Protein AF-A0A139H7B2-F1 (afdb_monomer_lite)

Sequence (191 aa):
MGVVTLLALQLVDARPFVELTYERITGIDDAVLRVKELFREHRLDYLDGILFASDHGVLCCGKLVDVVPQHGELRTFSRPWDDWFYTNAERLLDHREQSVWTEYVPIQDSLFRYERGAFWIGKYTYKYFAVPLNSFTRWLLDTYTHPRTMYSALHHSGLSSTYIIQDVSVPLESASKLASYLDATFKNYPL

Structure (mmCIF, N/CA/C/O backbone):
data_AF-A0A139H7B2-F1
#
_entry.id   AF-A0A139H7B2-F1
#
loop_
_atom_site.group_PDB
_atom_site.id
_atom_site.type_symbol
_atom_site.label_atom_id
_atom_site.label_alt_id
_atom_site.label_comp_id
_atom_site.label_asym_id
_atom_site.label_entity_id
_atom_site.label_seq_id
_atom_site.pdbx_PDB_ins_code
_atom_site.Cartn_x
_atom_site.Cartn_y
_atom_site.Cartn_z
_atom_site.occupancy
_atom_site.B_iso_or_equiv
_atom_site.auth_seq_id
_atom_site.auth_comp_id
_atom_site.auth_asym_id
_atom_site.auth_atom_id
_atom_site.pdbx_PDB_model_num
ATOM 1 N N . MET A 1 1 ? -1.172 -36.260 -1.497 1.00 70.50 1 MET A N 1
ATOM 2 C CA . MET A 1 1 ? -1.954 -35.004 -1.593 1.00 70.50 1 MET A CA 1
ATOM 3 C C . MET A 1 1 ? -3.362 -35.374 -2.039 1.00 70.50 1 MET A C 1
ATOM 5 O O . MET A 1 1 ? -3.468 -36.198 -2.937 1.00 70.50 1 MET A O 1
ATOM 9 N N . GLY A 1 2 ? -4.406 -34.877 -1.369 1.00 91.25 2 GLY A N 1
ATOM 10 C CA . GLY A 1 2 ? -5.816 -35.212 -1.640 1.00 91.25 2 GLY A CA 1
ATOM 11 C C . GLY A 1 2 ? -6.649 -33.972 -1.975 1.00 91.25 2 GLY A C 1
ATOM 12 O O . GLY A 1 2 ? -6.134 -32.858 -1.914 1.00 91.25 2 GLY A O 1
ATOM 13 N N . VAL A 1 3 ? -7.922 -34.163 -2.329 1.00 94.00 3 VAL A N 1
ATOM 14 C CA . VAL A 1 3 ? -8.854 -33.065 -2.638 1.00 94.00 3 VAL A CA 1
ATOM 15 C C . VAL A 1 3 ? -9.579 -32.639 -1.362 1.00 94.00 3 VAL A C 1
ATOM 17 O O . VAL A 1 3 ? -10.190 -33.469 -0.692 1.00 94.00 3 VAL A O 1
ATOM 20 N N . VAL A 1 4 ? -9.519 -31.348 -1.027 1.00 92.75 4 VAL A N 1
ATOM 21 C CA . VAL A 1 4 ? -10.294 -30.767 0.079 1.00 92.75 4 VAL A CA 1
ATOM 22 C C . VAL A 1 4 ? -11.737 -30.574 -0.385 1.00 92.75 4 VAL A C 1
ATOM 24 O O . VAL A 1 4 ? -11.979 -29.853 -1.348 1.00 92.75 4 VAL A O 1
ATOM 27 N N . THR A 1 5 ? -12.695 -31.215 0.287 1.00 96.25 5 THR A N 1
ATOM 28 C CA . THR A 1 5 ? -14.126 -31.153 -0.072 1.00 96.25 5 THR A CA 1
ATOM 29 C C . THR A 1 5 ? -14.953 -30.264 0.854 1.00 96.25 5 THR A C 1
ATOM 31 O O . THR A 1 5 ? -16.027 -29.818 0.462 1.00 96.25 5 THR A O 1
ATOM 34 N N . LEU A 1 6 ? -14.484 -30.017 2.081 1.00 96.31 6 LEU A N 1
ATOM 35 C CA . LEU A 1 6 ? -15.184 -29.214 3.081 1.00 96.31 6 LEU A CA 1
ATOM 36 C C . LEU A 1 6 ? -14.183 -28.544 4.025 1.00 96.31 6 LEU A C 1
ATOM 38 O O . LEU A 1 6 ? -13.221 -29.174 4.463 1.00 96.31 6 LEU A O 1
ATOM 42 N N . LEU A 1 7 ? -14.450 -27.285 4.364 1.00 95.44 7 LEU A N 1
ATOM 43 C CA . LEU A 1 7 ? -13.734 -26.523 5.381 1.00 95.44 7 LEU A CA 1
ATOM 44 C C . LEU A 1 7 ? -14.753 -25.847 6.299 1.00 95.44 7 LEU A C 1
ATOM 46 O O . LEU A 1 7 ? -15.746 -25.298 5.825 1.00 95.44 7 LEU A O 1
ATOM 50 N N . ALA A 1 8 ? -14.486 -25.866 7.601 1.00 96.38 8 ALA A N 1
ATOM 51 C CA . ALA A 1 8 ? -15.155 -25.002 8.564 1.00 96.38 8 ALA A CA 1
ATOM 52 C C . ALA A 1 8 ? -14.211 -23.837 8.881 1.00 96.38 8 ALA A C 1
ATOM 54 O O . ALA A 1 8 ? -13.063 -24.064 9.263 1.00 96.38 8 ALA A O 1
ATOM 55 N N . LEU A 1 9 ? -14.679 -22.604 8.688 1.00 95.88 9 LEU A N 1
ATOM 56 C CA . LEU A 1 9 ? -13.899 -21.387 8.910 1.00 95.88 9 LEU A CA 1
ATOM 57 C C . LEU A 1 9 ? -14.455 -20.637 10.118 1.00 95.88 9 LEU A C 1
ATOM 59 O O . LEU A 1 9 ? -15.667 -20.469 10.245 1.00 95.88 9 LEU A O 1
ATOM 63 N N . GLN A 1 10 ? -13.565 -20.175 10.992 1.00 95.75 10 GLN A N 1
ATOM 64 C CA . GLN A 1 10 ? -13.935 -19.271 12.072 1.00 95.75 10 GLN A CA 1
ATOM 65 C C . GLN A 1 10 ? -14.112 -17.862 11.502 1.00 95.75 10 GLN A C 1
ATOM 67 O O . GLN A 1 10 ? -13.198 -17.323 10.880 1.00 95.75 10 GLN A O 1
ATOM 72 N N . LEU A 1 11 ? -15.294 -17.283 11.706 1.00 94.31 11 LEU A N 1
ATOM 73 C CA . LEU A 1 11 ? -15.604 -15.924 11.274 1.00 94.31 11 LEU A CA 1
ATOM 74 C C . LEU A 1 11 ? -15.234 -14.909 12.359 1.00 94.31 11 LEU A C 1
ATOM 76 O O . LEU A 1 11 ? -15.196 -15.234 13.547 1.00 94.31 11 LEU A O 1
ATOM 80 N N . VAL A 1 12 ? -14.997 -13.676 11.923 1.00 91.12 12 VAL A N 1
ATOM 81 C CA . VAL A 1 12 ? -14.821 -12.495 12.773 1.00 91.12 12 VAL A CA 1
ATOM 82 C C . VAL A 1 12 ? -15.887 -11.464 12.416 1.00 91.12 12 VAL A C 1
ATOM 84 O O . VAL A 1 12 ? -16.368 -11.441 11.280 1.00 91.12 12 VAL A O 1
ATOM 87 N N . ASP A 1 13 ? -16.256 -10.617 13.375 1.00 92.38 13 ASP A N 1
ATOM 88 C CA . ASP A 1 13 ? -17.249 -9.570 13.145 1.00 92.38 13 ASP A CA 1
ATOM 89 C C . ASP A 1 13 ? -16.719 -8.529 12.155 1.00 92.38 13 ASP A C 1
ATOM 91 O O . ASP A 1 13 ? -15.718 -7.853 12.398 1.00 92.38 13 ASP A O 1
ATOM 95 N N . ALA A 1 14 ? -17.420 -8.382 11.033 1.00 92.06 14 ALA A N 1
ATOM 96 C CA . ALA A 1 14 ? -17.114 -7.369 10.038 1.00 92.06 14 ALA A CA 1
ATOM 97 C C . ALA A 1 14 ? -17.740 -6.029 10.433 1.00 92.06 14 ALA A C 1
ATOM 99 O O . ALA A 1 14 ? -18.927 -5.948 10.757 1.00 92.06 14 ALA A O 1
ATOM 100 N N . ARG A 1 15 ? -16.947 -4.961 10.345 1.00 96.31 15 ARG A N 1
ATOM 101 C CA . ARG A 1 15 ? -17.426 -3.582 10.468 1.00 96.31 15 ARG A CA 1
ATOM 102 C C . ARG A 1 15 ? -17.519 -2.944 9.079 1.00 96.31 15 ARG A C 1
ATOM 104 O O . ARG A 1 15 ? -16.746 -3.314 8.199 1.00 96.31 15 ARG A O 1
ATOM 111 N N . PRO A 1 16 ? -18.461 -2.019 8.842 1.00 97.06 16 PRO A N 1
ATOM 112 C CA . PRO A 1 16 ? -18.673 -1.428 7.521 1.00 97.06 16 PRO A CA 1
ATOM 113 C C . PRO A 1 16 ? -17.474 -0.621 7.009 1.00 97.06 16 PRO A C 1
ATOM 115 O O . PRO A 1 16 ? -17.298 -0.517 5.793 1.00 97.06 16 PRO A O 1
ATOM 118 N N . PHE A 1 17 ? -16.644 -0.081 7.906 1.00 97.94 17 PHE A N 1
ATOM 119 C CA . PHE A 1 17 ? -15.499 0.750 7.551 1.00 97.94 17 PHE A CA 1
ATOM 120 C C . PHE A 1 17 ? -14.222 0.298 8.259 1.00 97.94 17 PHE A C 1
ATOM 122 O O . PHE A 1 17 ? -14.245 -0.315 9.328 1.00 97.94 17 PHE A O 1
ATOM 129 N N . VAL A 1 18 ? -13.099 0.666 7.657 1.00 97.38 18 VAL A N 1
ATOM 130 C CA . VAL A 1 18 ? -11.764 0.626 8.238 1.00 97.38 18 VAL A CA 1
ATOM 131 C C . VAL A 1 18 ? -11.300 2.068 8.408 1.00 97.38 18 VAL A C 1
ATOM 133 O O . VAL A 1 18 ? -11.197 2.808 7.431 1.00 97.38 18 VAL A O 1
ATOM 136 N N . GLU A 1 19 ? -11.036 2.467 9.647 1.00 97.38 19 GLU A N 1
ATOM 137 C CA . GLU A 1 19 ? -10.229 3.642 9.959 1.00 97.38 19 GLU A CA 1
ATOM 138 C C . GLU A 1 19 ? -8.784 3.315 9.589 1.00 97.38 19 GLU A C 1
ATOM 140 O O . GLU A 1 19 ? -8.145 2.480 10.229 1.00 97.38 19 GLU A O 1
ATOM 145 N N . LEU A 1 20 ? -8.301 3.925 8.514 1.00 97.06 20 LEU A N 1
ATOM 146 C CA . LEU A 1 20 ? -6.974 3.713 7.971 1.00 97.06 20 LEU A CA 1
ATOM 147 C C . LEU A 1 20 ? -6.106 4.924 8.291 1.00 97.06 20 LEU A C 1
ATOM 149 O O . LEU A 1 20 ? -6.243 5.989 7.688 1.00 97.06 20 LEU A O 1
ATOM 153 N N . THR A 1 21 ? -5.222 4.746 9.263 1.00 95.75 21 THR A N 1
ATOM 154 C CA . THR A 1 21 ? -4.232 5.744 9.650 1.00 95.75 21 THR A CA 1
ATOM 155 C C . THR A 1 21 ? -2.927 5.447 8.946 1.00 95.75 21 THR A C 1
ATOM 157 O O . THR A 1 21 ? -2.366 4.364 9.068 1.00 95.75 21 THR A O 1
ATOM 160 N N . TYR A 1 22 ? -2.443 6.424 8.210 1.00 95.94 22 TYR A N 1
ATOM 161 C CA . TYR A 1 22 ? -1.177 6.370 7.526 1.00 95.94 22 TYR A CA 1
ATOM 162 C C . TYR A 1 22 ? -0.143 7.130 8.354 1.00 95.94 22 TYR A C 1
ATOM 164 O O . TYR A 1 22 ? -0.375 8.276 8.746 1.00 95.94 22 TYR A O 1
ATOM 172 N N . GLU A 1 23 ? 0.991 6.499 8.615 1.00 95.19 23 GLU A N 1
ATOM 173 C CA . GLU A 1 23 ? 2.113 7.072 9.346 1.00 95.19 23 GLU A CA 1
ATOM 174 C C . GLU A 1 23 ? 3.326 7.135 8.415 1.00 95.19 23 GLU A C 1
ATOM 176 O O . GLU A 1 23 ? 3.777 6.115 7.889 1.00 95.19 23 GLU A O 1
ATOM 181 N N . ARG A 1 24 ? 3.858 8.339 8.190 1.00 95.44 24 ARG A N 1
ATOM 182 C CA . ARG A 1 24 ? 5.101 8.545 7.440 1.00 95.44 24 ARG A CA 1
ATOM 183 C C . ARG A 1 24 ? 6.251 7.852 8.159 1.00 95.44 24 ARG A C 1
ATOM 185 O O . ARG A 1 24 ? 6.454 8.073 9.349 1.00 95.44 24 ARG A O 1
ATOM 192 N N . ILE A 1 25 ? 7.048 7.118 7.394 1.00 94.62 25 ILE A N 1
ATOM 193 C CA . ILE A 1 25 ? 8.300 6.509 7.848 1.00 94.62 25 ILE A CA 1
ATOM 194 C C . ILE A 1 25 ? 9.460 7.030 7.011 1.00 94.62 25 ILE A C 1
ATOM 196 O O . ILE A 1 25 ? 9.304 7.330 5.826 1.00 94.62 25 ILE A O 1
ATOM 200 N N . THR A 1 26 ? 10.631 7.123 7.631 1.00 92.38 26 THR A N 1
ATOM 201 C CA . THR A 1 26 ? 11.865 7.613 6.984 1.00 92.38 26 THR A CA 1
ATOM 202 C C . THR A 1 26 ? 12.733 6.490 6.402 1.00 92.38 26 THR A C 1
ATOM 204 O O . THR A 1 26 ? 13.861 6.714 5.976 1.00 92.38 26 THR A O 1
ATOM 207 N N . GLY A 1 27 ? 12.217 5.259 6.394 1.00 92.56 27 GLY A N 1
ATOM 208 C CA . GLY A 1 27 ? 12.886 4.090 5.835 1.00 92.56 27 GLY A CA 1
ATOM 209 C C . GLY A 1 27 ? 12.480 2.796 6.534 1.00 92.56 27 GLY A C 1
ATOM 210 O O . GLY A 1 27 ? 11.644 2.777 7.440 1.00 92.56 27 GLY A O 1
ATOM 211 N N . ILE A 1 28 ? 13.094 1.692 6.112 1.00 93.19 28 ILE A N 1
ATOM 212 C CA . ILE A 1 28 ? 12.767 0.347 6.606 1.00 93.19 28 ILE A CA 1
ATOM 213 C C . ILE A 1 28 ? 13.104 0.143 8.091 1.00 93.19 28 ILE A C 1
ATOM 215 O O . ILE A 1 28 ? 12.367 -0.547 8.787 1.00 93.19 28 ILE A O 1
ATOM 219 N N . ASP A 1 29 ? 14.186 0.741 8.597 1.00 92.94 29 ASP A N 1
ATOM 220 C CA . ASP A 1 29 ? 14.586 0.587 10.003 1.00 92.94 29 ASP A CA 1
ATOM 221 C C . ASP A 1 29 ? 13.559 1.220 10.948 1.00 92.94 29 ASP A C 1
ATOM 223 O O . ASP A 1 29 ? 13.155 0.613 11.942 1.00 92.94 29 ASP A O 1
ATOM 227 N N . ASP A 1 30 ? 13.089 2.412 10.584 1.00 92.62 30 ASP A N 1
ATOM 228 C CA . ASP A 1 30 ? 12.014 3.133 11.265 1.00 92.62 30 ASP A CA 1
ATOM 229 C C . ASP A 1 30 ? 10.704 2.329 11.216 1.00 92.62 30 ASP A C 1
ATOM 231 O O . ASP A 1 30 ? 10.074 2.077 12.245 1.00 92.62 30 ASP A O 1
ATOM 235 N N . ALA A 1 31 ? 10.369 1.780 10.041 1.00 93.19 31 ALA A N 1
ATOM 236 C CA . ALA A 1 31 ? 9.220 0.894 9.870 1.00 93.19 31 ALA A CA 1
ATOM 237 C C . ALA A 1 31 ? 9.287 -0.328 10.798 1.00 93.19 31 ALA A C 1
ATOM 239 O O . ALA A 1 31 ? 8.323 -0.643 11.492 1.00 93.19 31 ALA A O 1
ATOM 240 N N . VAL A 1 32 ? 10.434 -1.009 10.854 1.00 93.38 32 VAL A N 1
ATOM 241 C CA . VAL A 1 32 ? 10.646 -2.194 11.696 1.00 93.38 32 VAL A CA 1
ATOM 242 C C . VAL A 1 32 ? 10.445 -1.870 13.176 1.00 93.38 32 VAL A C 1
ATOM 244 O O . VAL A 1 32 ? 9.820 -2.655 13.897 1.00 93.38 32 VAL A O 1
ATOM 247 N N . LEU A 1 33 ? 10.975 -0.740 13.648 1.00 93.00 33 LEU A N 1
ATOM 248 C CA . LEU A 1 33 ? 10.795 -0.299 15.031 1.00 93.00 33 LEU A CA 1
ATOM 249 C C . LEU A 1 33 ? 9.325 -0.009 15.323 1.00 93.00 33 LEU A C 1
ATOM 251 O O . LEU A 1 33 ? 8.776 -0.556 16.284 1.00 93.00 33 LEU A O 1
ATOM 255 N N . ARG A 1 34 ? 8.670 0.762 14.453 1.00 92.88 34 ARG A N 1
ATOM 256 C CA . ARG A 1 34 ? 7.276 1.153 14.638 1.00 92.88 34 ARG A CA 1
ATOM 257 C C . ARG A 1 34 ? 6.328 -0.042 14.608 1.00 92.88 34 ARG A C 1
ATOM 259 O O . ARG A 1 34 ? 5.462 -0.173 15.467 1.00 92.88 34 ARG A O 1
ATOM 266 N N . VAL A 1 35 ? 6.549 -0.989 13.700 1.00 92.88 35 VAL A N 1
ATOM 267 C CA . VAL A 1 35 ? 5.790 -2.245 13.632 1.00 92.88 35 VAL A CA 1
ATOM 268 C C . VAL A 1 35 ? 5.922 -3.053 14.931 1.00 92.88 35 VAL A C 1
ATOM 270 O O . VAL A 1 35 ? 4.927 -3.576 15.434 1.00 92.88 35 VAL A O 1
ATOM 273 N N . LYS A 1 36 ? 7.119 -3.121 15.536 1.00 92.00 36 LYS A N 1
ATOM 274 C CA . LYS A 1 36 ? 7.309 -3.790 16.840 1.00 92.00 36 LYS A CA 1
ATOM 275 C C . LYS A 1 36 ? 6.512 -3.122 17.959 1.00 92.00 36 LYS A C 1
ATOM 277 O O . LYS A 1 36 ? 6.044 -3.819 18.856 1.00 92.00 36 LYS A O 1
ATOM 282 N N . GLU A 1 37 ? 6.385 -1.800 17.943 1.00 92.06 37 GLU A N 1
ATOM 283 C CA . GLU A 1 37 ? 5.578 -1.060 18.918 1.00 92.06 37 GLU A CA 1
ATOM 284 C C . GLU A 1 37 ? 4.087 -1.330 18.723 1.00 92.06 37 GLU A C 1
ATOM 286 O O . GLU A 1 37 ? 3.416 -1.746 19.667 1.00 92.06 37 GLU A O 1
ATOM 291 N N . LEU A 1 38 ? 3.601 -1.215 17.486 1.00 91.38 38 LEU A N 1
ATOM 292 C CA . LEU A 1 38 ? 2.203 -1.460 17.128 1.00 91.38 38 LEU A CA 1
ATOM 293 C C . LEU A 1 38 ? 1.748 -2.880 17.495 1.00 91.38 38 LEU A C 1
ATOM 295 O O . LEU A 1 38 ? 0.646 -3.069 18.014 1.00 91.38 38 LEU A O 1
ATOM 299 N N . PHE A 1 39 ? 2.614 -3.883 17.312 1.00 88.06 39 PHE A N 1
ATOM 300 C CA . PHE A 1 39 ? 2.317 -5.250 17.744 1.00 88.06 39 PHE A CA 1
ATOM 301 C C . PHE A 1 39 ? 2.179 -5.388 19.263 1.00 88.06 39 PHE A C 1
ATOM 303 O O . PHE A 1 39 ? 1.355 -6.174 19.724 1.00 88.06 39 PHE A O 1
ATOM 310 N N . ARG A 1 40 ? 2.941 -4.630 20.063 1.00 89.25 40 ARG A N 1
ATOM 311 C CA . ARG A 1 40 ? 2.804 -4.655 21.532 1.00 89.25 40 ARG A CA 1
ATOM 312 C C . ARG A 1 40 ? 1.512 -3.999 21.996 1.00 89.25 40 ARG A C 1
ATOM 314 O O . ARG A 1 40 ? 0.959 -4.413 23.013 1.00 89.25 40 ARG A O 1
ATOM 321 N N . GLU A 1 41 ? 1.023 -3.007 21.264 1.00 87.00 41 GLU A N 1
ATOM 322 C CA . GLU A 1 41 ? -0.212 -2.303 21.598 1.00 87.00 41 GLU A CA 1
ATOM 323 C C . GLU A 1 41 ? -1.469 -3.168 21.383 1.00 87.00 41 GLU A C 1
ATOM 325 O O . GLU A 1 41 ? -2.473 -2.903 22.036 1.00 87.00 41 GLU A O 1
ATOM 330 N N . HIS A 1 42 ? -1.416 -4.222 20.549 1.00 74.19 42 HIS A N 1
ATOM 331 C CA . HIS A 1 42 ? -2.523 -5.161 20.256 1.00 74.19 42 HIS A CA 1
ATOM 332 C C . HIS A 1 42 ? -3.841 -4.482 19.830 1.00 74.19 42 HIS A C 1
ATOM 334 O O . HIS A 1 42 ? -4.930 -4.904 20.218 1.00 74.19 42 HIS A O 1
ATOM 340 N N . ARG A 1 43 ? -3.759 -3.395 19.056 1.00 81.75 43 ARG A N 1
ATOM 341 C CA . ARG A 1 43 ? -4.915 -2.526 18.755 1.00 81.75 43 ARG A CA 1
ATOM 342 C C . ARG A 1 43 ? -5.286 -2.410 17.280 1.00 81.75 43 ARG A C 1
ATOM 344 O O . ARG A 1 43 ? -6.205 -1.653 16.970 1.00 81.75 43 ARG A O 1
ATOM 351 N N . LEU A 1 44 ? -4.584 -3.117 16.399 1.00 90.94 44 LEU A N 1
ATOM 352 C CA . LEU A 1 44 ? -4.787 -3.046 14.955 1.00 90.94 44 LEU A CA 1
ATOM 353 C C . LEU A 1 44 ? -5.450 -4.315 14.430 1.00 90.94 44 LEU A C 1
ATOM 355 O O . LEU A 1 44 ? -5.050 -5.419 14.794 1.00 90.94 44 LEU A O 1
ATOM 359 N N . ASP A 1 45 ? -6.415 -4.131 13.534 1.00 93.25 45 ASP A N 1
ATOM 360 C CA . ASP A 1 45 ? -7.025 -5.216 12.762 1.00 93.25 45 ASP A CA 1
ATOM 361 C C . ASP A 1 45 ? -6.235 -5.474 11.471 1.00 93.25 45 ASP A C 1
ATOM 363 O O . ASP A 1 45 ? -6.138 -6.608 11.003 1.00 93.25 45 ASP A O 1
ATOM 367 N N . TYR A 1 46 ? -5.629 -4.418 10.917 1.00 94.00 46 TYR A N 1
ATOM 368 C CA . TYR A 1 46 ? -4.817 -4.471 9.707 1.00 94.00 46 TYR A CA 1
ATOM 369 C C . TYR A 1 46 ? -3.531 -3.667 9.873 1.00 94.00 46 TYR A C 1
ATOM 371 O O . TYR A 1 46 ? -3.510 -2.606 10.497 1.00 94.00 46 TYR A O 1
ATOM 379 N N . LEU A 1 47 ? -2.464 -4.158 9.257 1.00 94.69 47 LEU A N 1
ATOM 380 C CA . LEU A 1 47 ? -1.192 -3.465 9.155 1.00 94.69 47 LEU A CA 1
ATOM 381 C C . LEU A 1 47 ? -0.618 -3.725 7.768 1.00 94.69 47 LEU A C 1
ATOM 383 O O . LEU A 1 47 ? -0.564 -4.869 7.317 1.00 94.69 47 LEU A O 1
ATOM 387 N N . ASP A 1 48 ? -0.213 -2.654 7.108 1.00 94.19 48 ASP A N 1
ATOM 388 C CA . ASP A 1 48 ? 0.410 -2.665 5.793 1.00 94.19 48 ASP A CA 1
ATOM 389 C C . ASP A 1 48 ? 1.534 -1.622 5.766 1.00 94.19 48 ASP A C 1
ATOM 391 O O . ASP A 1 48 ? 1.595 -0.740 6.626 1.00 94.19 48 ASP A O 1
ATOM 395 N N . GLY A 1 49 ? 2.429 -1.711 4.794 1.00 94.44 49 GLY A N 1
ATOM 396 C CA . GLY A 1 49 ? 3.536 -0.781 4.637 1.00 94.44 49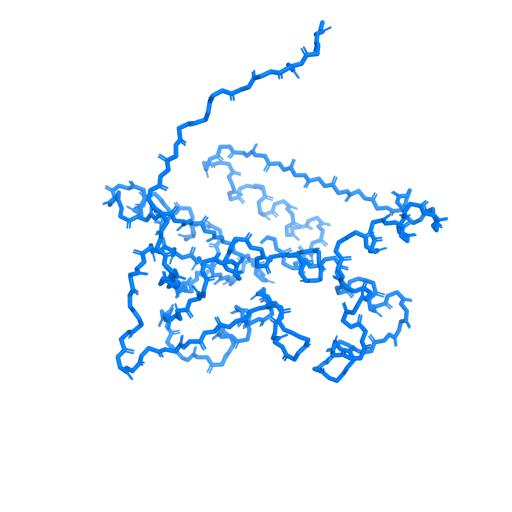 GLY A CA 1
ATOM 397 C C . GLY A 1 49 ? 3.978 -0.709 3.188 1.00 94.44 49 GLY A C 1
ATOM 398 O O . GLY A 1 49 ? 4.045 -1.732 2.518 1.00 94.44 49 GLY A O 1
ATOM 399 N N . ILE A 1 50 ? 4.269 0.503 2.718 1.00 95.56 50 ILE A N 1
ATOM 400 C CA . ILE A 1 50 ? 4.756 0.754 1.362 1.00 95.56 50 ILE A CA 1
ATOM 401 C C . ILE A 1 50 ? 5.990 1.643 1.459 1.00 95.56 50 ILE A C 1
ATOM 403 O O . ILE A 1 50 ? 5.936 2.723 2.054 1.00 95.56 50 ILE A O 1
ATOM 407 N N . LEU A 1 51 ? 7.097 1.217 0.857 1.00 95.44 51 LEU A N 1
ATOM 408 C CA . LEU A 1 51 ? 8.268 2.074 0.667 1.00 95.44 51 LEU A CA 1
ATOM 409 C C . LEU A 1 51 ? 8.242 2.654 -0.745 1.00 95.44 51 LEU A C 1
ATOM 411 O O . LEU A 1 51 ? 8.147 1.909 -1.718 1.00 95.44 51 LEU A O 1
ATOM 415 N N . PHE A 1 52 ? 8.354 3.977 -0.866 1.00 95.06 52 PHE A N 1
ATOM 416 C CA . PHE A 1 52 ? 8.423 4.667 -2.163 1.00 95.06 52 PHE A CA 1
ATOM 417 C C . PHE A 1 52 ? 9.864 5.004 -2.562 1.00 95.06 52 PHE A C 1
ATOM 419 O O . PHE A 1 52 ? 10.172 5.092 -3.751 1.00 95.06 52 PHE A O 1
ATOM 426 N N . ALA A 1 53 ? 10.757 5.099 -1.577 1.00 94.06 53 ALA A N 1
ATOM 427 C CA . ALA A 1 53 ? 12.202 5.064 -1.747 1.00 94.06 53 ALA A CA 1
ATOM 428 C C . ALA A 1 53 ? 12.869 4.487 -0.488 1.00 94.06 53 ALA A C 1
ATOM 430 O O . ALA A 1 53 ? 12.199 4.087 0.467 1.00 94.06 53 ALA A O 1
ATOM 431 N N . SER A 1 54 ? 14.203 4.457 -0.466 1.00 93.06 54 SER A N 1
ATOM 432 C CA . SER A 1 54 ? 14.968 3.975 0.688 1.00 93.06 54 SER A CA 1
ATOM 433 C C . SER A 1 54 ? 14.840 4.873 1.921 1.00 93.06 54 SER A C 1
ATOM 435 O O . SER A 1 54 ? 15.005 4.383 3.038 1.00 93.06 54 SER A O 1
ATOM 437 N N . ASP A 1 55 ? 14.519 6.154 1.728 1.00 92.50 55 ASP A N 1
ATOM 438 C CA . ASP A 1 55 ? 14.438 7.186 2.767 1.00 92.50 55 ASP A CA 1
ATOM 439 C C . ASP A 1 55 ? 13.009 7.681 3.062 1.00 92.50 55 ASP A C 1
ATOM 441 O O . ASP A 1 55 ? 12.817 8.532 3.933 1.00 92.50 55 ASP A O 1
ATOM 445 N N . HIS A 1 56 ? 11.988 7.172 2.363 1.00 93.12 56 HIS A N 1
ATOM 446 C CA . HIS A 1 56 ? 10.601 7.515 2.664 1.00 93.12 56 HIS A CA 1
ATOM 447 C C . HIS A 1 56 ? 9.597 6.437 2.255 1.00 93.12 56 HIS A C 1
ATOM 449 O O . HIS A 1 56 ? 9.682 5.786 1.209 1.00 93.12 56 HIS A O 1
ATOM 455 N N . GLY A 1 57 ? 8.582 6.298 3.097 1.00 95.44 57 GLY A N 1
ATOM 456 C CA . GLY A 1 57 ? 7.452 5.415 2.879 1.00 95.44 57 GLY A CA 1
ATOM 457 C C . GLY A 1 57 ? 6.320 5.722 3.842 1.00 95.44 57 GLY A C 1
ATOM 458 O O . GLY A 1 57 ? 6.289 6.765 4.503 1.00 95.44 57 GLY A O 1
ATOM 459 N N . VAL A 1 58 ? 5.397 4.777 3.945 1.00 96.38 58 VAL A N 1
ATOM 460 C CA . VAL A 1 58 ? 4.217 4.895 4.792 1.00 96.38 58 VAL A CA 1
ATOM 461 C C . VAL A 1 58 ? 3.848 3.550 5.406 1.00 96.38 58 VAL A C 1
ATOM 463 O O . VAL A 1 58 ? 3.846 2.526 4.726 1.00 96.38 58 VAL A O 1
ATOM 466 N N . LEU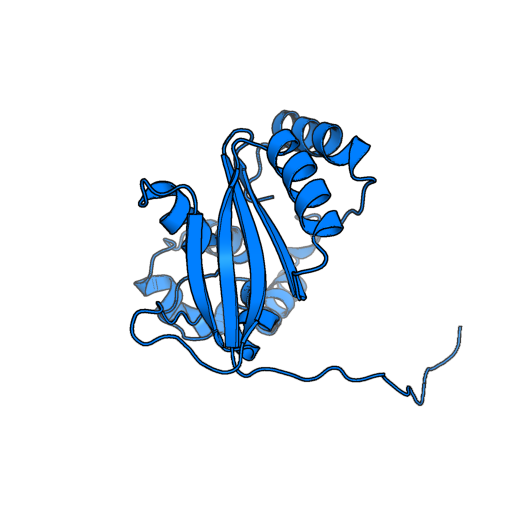 A 1 59 ? 3.502 3.557 6.690 1.00 96.38 59 LEU A N 1
ATOM 467 C CA . LEU A 1 59 ? 2.786 2.466 7.344 1.00 96.38 59 LEU A CA 1
ATOM 468 C C . LEU A 1 59 ? 1.294 2.767 7.318 1.00 96.38 59 LEU A C 1
ATOM 470 O O . LEU A 1 59 ? 0.886 3.875 7.646 1.00 96.38 59 LEU A O 1
ATOM 474 N N . CYS A 1 60 ? 0.479 1.790 6.945 1.00 96.12 60 CYS A N 1
ATOM 475 C CA . CYS A 1 60 ? -0.972 1.916 6.914 1.00 96.12 60 CYS A CA 1
ATOM 476 C C . CYS A 1 60 ? -1.570 1.017 8.005 1.00 96.12 60 CYS A C 1
ATOM 478 O O . CYS A 1 60 ? -1.626 -0.207 7.877 1.00 96.12 60 CYS A O 1
ATOM 480 N N . CYS A 1 61 ? -2.012 1.640 9.089 1.00 96.31 61 CYS A N 1
ATOM 481 C CA . CYS A 1 61 ? -2.583 1.018 10.274 1.00 96.31 61 CYS A CA 1
ATOM 482 C C . CYS A 1 61 ? -4.112 1.057 10.186 1.00 96.31 61 CYS A C 1
ATOM 484 O O . CYS A 1 61 ? -4.711 2.131 10.197 1.00 96.31 61 CYS A O 1
ATOM 486 N N . GLY A 1 62 ? -4.751 -0.107 10.087 1.00 96.25 62 GLY A N 1
ATOM 487 C CA . GLY A 1 62 ? -6.196 -0.227 9.922 1.00 96.25 62 GLY A CA 1
ATOM 488 C C . GLY A 1 62 ? -6.902 -0.724 11.180 1.00 96.25 62 GLY A C 1
ATOM 489 O O . GLY A 1 62 ? -6.470 -1.694 11.809 1.00 96.25 62 GLY A O 1
ATOM 490 N N . LYS A 1 63 ? -8.032 -0.095 11.502 1.00 95.88 63 LYS A N 1
ATOM 491 C CA . LYS A 1 63 ? -8.940 -0.516 12.569 1.00 95.88 63 LYS A CA 1
ATOM 492 C C . LYS A 1 63 ? -10.383 -0.573 12.080 1.00 95.88 63 LYS A C 1
ATOM 494 O O . LYS A 1 63 ? -10.864 0.355 11.437 1.00 95.88 63 LYS A O 1
ATOM 499 N N . LEU A 1 64 ? -11.092 -1.641 12.407 1.00 96.06 64 LEU A N 1
ATOM 500 C CA . LEU A 1 64 ? -12.497 -1.833 12.072 1.00 96.06 64 LEU A CA 1
ATOM 501 C C . LEU A 1 64 ? -13.394 -0.888 12.894 1.00 96.06 64 LEU A C 1
ATOM 503 O O . LEU A 1 64 ? -13.320 -0.854 14.125 1.00 96.06 64 LEU A O 1
ATOM 507 N N . VAL A 1 65 ? -14.265 -0.128 12.220 1.00 96.62 65 VAL A N 1
ATOM 508 C CA . VAL A 1 65 ? -15.163 0.863 12.844 1.00 96.62 65 VAL A CA 1
ATOM 509 C C . VAL A 1 65 ? -16.569 0.849 12.234 1.00 96.62 65 VAL A C 1
ATOM 511 O O . VAL A 1 65 ? -16.756 0.614 11.040 1.00 96.62 65 VAL A O 1
ATOM 514 N N . ASP A 1 66 ? -17.583 1.108 13.066 1.00 96.88 66 ASP A N 1
ATOM 515 C CA . ASP A 1 66 ? -18.994 1.113 12.645 1.00 96.88 66 ASP A CA 1
ATOM 516 C C . ASP A 1 66 ? -19.412 2.377 11.896 1.00 96.88 66 ASP A C 1
ATOM 518 O O . ASP A 1 66 ? -20.290 2.334 11.034 1.00 96.88 66 ASP A O 1
ATOM 522 N N . VAL A 1 67 ? -18.820 3.516 12.249 1.00 95.69 67 VAL A N 1
ATOM 523 C CA . VAL A 1 67 ? -19.258 4.829 11.778 1.00 95.69 67 VAL A CA 1
ATOM 524 C C . VAL A 1 67 ? -18.070 5.694 11.401 1.00 95.69 67 VAL A C 1
ATOM 526 O O . VAL A 1 67 ? -17.033 5.676 12.061 1.00 95.69 67 VAL A O 1
ATOM 529 N N . VAL A 1 68 ? -18.258 6.486 10.350 1.00 96.31 68 VAL A N 1
ATOM 530 C CA . VAL A 1 68 ? -17.334 7.556 9.982 1.00 96.31 68 VAL A CA 1
ATOM 531 C C . VAL A 1 68 ? -17.675 8.786 10.832 1.00 96.31 68 VAL A C 1
ATOM 533 O O . VAL A 1 68 ? -18.841 9.195 10.848 1.00 96.31 68 VAL A O 1
ATOM 536 N N . PRO A 1 69 ? -16.713 9.385 11.556 1.00 94.50 69 PRO A N 1
ATOM 537 C CA . PRO A 1 69 ? -16.942 10.622 12.299 1.00 94.50 69 PRO A CA 1
ATOM 538 C C . PRO A 1 69 ? -17.415 11.762 11.388 1.00 94.50 69 PRO A C 1
ATOM 540 O O . PRO A 1 69 ? -17.105 11.788 10.201 1.00 94.50 69 PRO A O 1
ATOM 543 N N . GLN A 1 70 ? -18.100 12.763 11.951 1.00 88.88 70 GLN A N 1
ATOM 544 C CA . GLN A 1 70 ? -18.682 13.885 11.192 1.00 88.88 70 GLN A CA 1
ATOM 545 C C . GLN A 1 70 ? -17.666 14.665 10.329 1.00 88.88 70 GLN A C 1
ATOM 547 O O . GLN A 1 70 ? -18.044 15.272 9.329 1.00 88.88 70 GLN A O 1
ATOM 552 N N . HIS A 1 71 ? -16.384 14.634 10.700 1.00 89.88 71 HIS A N 1
ATOM 553 C CA . HIS A 1 71 ? -15.280 15.265 9.969 1.00 89.88 71 HIS A CA 1
ATOM 554 C C . HIS A 1 71 ? -14.258 14.250 9.426 1.00 89.88 71 HIS A C 1
ATOM 556 O O . HIS A 1 71 ? -13.137 14.627 9.100 1.00 89.88 71 HIS A O 1
ATOM 562 N N . GLY A 1 72 ? -14.620 12.965 9.356 1.00 90.94 72 GLY A N 1
ATOM 563 C CA . GLY A 1 72 ? -13.772 11.921 8.787 1.00 90.94 72 GLY A CA 1
ATOM 564 C C . GLY A 1 72 ? -13.731 11.989 7.260 1.00 90.94 72 GLY A C 1
ATOM 565 O O . GLY A 1 72 ? -14.763 12.149 6.606 1.00 90.94 72 GLY A O 1
ATOM 566 N N . GLU A 1 73 ? -12.540 11.843 6.678 1.00 94.06 73 GLU A N 1
ATOM 567 C CA . GLU A 1 73 ? -12.379 11.760 5.224 1.00 94.06 73 GLU A CA 1
ATOM 568 C C . GLU A 1 73 ? -12.754 10.358 4.730 1.00 94.06 73 GLU A C 1
ATOM 570 O O . GLU A 1 73 ? -12.002 9.407 4.928 1.00 94.06 73 GLU A O 1
ATOM 575 N N . LEU A 1 74 ? -13.907 10.219 4.071 1.00 96.00 74 LEU A N 1
ATOM 576 C CA . LEU A 1 74 ? -14.282 8.975 3.397 1.00 96.00 74 LEU A CA 1
ATOM 577 C C . LEU A 1 74 ? -13.485 8.823 2.090 1.00 96.00 74 LEU A C 1
ATOM 579 O O . LEU A 1 74 ? -13.491 9.725 1.247 1.00 96.00 74 LEU A O 1
ATOM 583 N N . ARG A 1 75 ? -12.849 7.667 1.891 1.00 95.81 75 ARG A N 1
ATOM 584 C CA . ARG A 1 75 ? -12.074 7.336 0.688 1.00 95.81 75 ARG A CA 1
ATOM 585 C C . ARG A 1 75 ? -12.525 5.983 0.127 1.00 95.81 75 ARG A C 1
ATOM 587 O O . ARG A 1 75 ? -12.769 5.042 0.877 1.00 95.81 75 ARG A O 1
ATOM 594 N N . THR A 1 76 ? -12.648 5.892 -1.194 1.00 96.12 76 THR A N 1
ATOM 595 C CA . THR A 1 76 ? -12.924 4.648 -1.933 1.00 96.12 76 THR A CA 1
ATOM 596 C C . THR A 1 76 ? -11.800 4.392 -2.931 1.00 96.12 76 THR A C 1
ATOM 598 O O . THR A 1 76 ? -11.077 5.324 -3.290 1.00 96.12 76 THR A O 1
ATOM 601 N N . PHE A 1 77 ? -11.636 3.138 -3.356 1.00 95.00 77 PHE A N 1
ATOM 602 C CA . PHE A 1 77 ? -10.567 2.731 -4.278 1.00 95.00 77 PHE A CA 1
ATOM 603 C C . PHE A 1 77 ? -11.082 1.948 -5.487 1.00 95.00 77 PHE A C 1
ATOM 605 O O . PHE A 1 77 ? -10.389 1.855 -6.500 1.00 95.00 77 PHE A O 1
ATOM 612 N N . SER A 1 78 ? -12.294 1.404 -5.408 1.00 91.69 78 SER A N 1
ATOM 613 C CA . SER A 1 78 ? -12.900 0.539 -6.420 1.00 91.69 78 SER A CA 1
ATOM 614 C C . SER A 1 78 ? -13.469 1.274 -7.635 1.00 91.69 78 SER A C 1
ATOM 616 O O . SER A 1 78 ? -13.703 0.636 -8.661 1.00 91.69 78 SER A O 1
ATOM 618 N N . ARG A 1 79 ? -13.712 2.591 -7.574 1.00 92.44 79 ARG A N 1
ATOM 619 C CA . ARG A 1 79 ? -14.402 3.300 -8.666 1.00 92.44 79 ARG A CA 1
ATOM 620 C C . ARG A 1 79 ? -13.419 3.745 -9.750 1.00 92.44 79 ARG A C 1
ATOM 622 O O . ARG A 1 79 ? -12.292 4.108 -9.429 1.00 92.44 79 ARG A O 1
ATOM 629 N N . PRO A 1 80 ? -13.839 3.849 -11.024 1.00 90.62 80 PRO A N 1
ATOM 630 C CA . PRO A 1 80 ? -12.936 4.194 -12.127 1.00 90.62 80 PRO A CA 1
ATOM 631 C C . PRO A 1 80 ? -12.155 5.507 -11.951 1.00 90.62 80 PRO A C 1
ATOM 633 O O . PRO A 1 80 ? -11.009 5.612 -12.384 1.00 90.62 80 PRO A O 1
ATOM 636 N N . TRP A 1 81 ? -12.759 6.506 -11.303 1.00 91.06 81 TRP A N 1
ATOM 637 C CA . TRP A 1 81 ? -12.135 7.806 -11.033 1.00 91.06 81 TRP A CA 1
ATOM 638 C C . TRP A 1 81 ? -11.312 7.847 -9.740 1.00 91.06 81 TRP A C 1
ATOM 640 O O . TRP A 1 81 ? -10.604 8.828 -9.520 1.00 91.06 81 TRP A O 1
ATOM 650 N N . ASP A 1 82 ? -11.397 6.819 -8.894 1.00 93.06 82 ASP A N 1
ATOM 651 C CA . ASP A 1 82 ? -10.637 6.765 -7.650 1.00 93.06 82 ASP A CA 1
ATOM 652 C C . ASP A 1 82 ? -9.149 6.551 -7.955 1.00 93.06 82 ASP A C 1
ATOM 654 O O . ASP A 1 82 ? -8.770 5.869 -8.920 1.00 93.06 82 ASP A O 1
ATOM 658 N N . ASP A 1 83 ? -8.292 7.122 -7.112 1.00 92.44 83 ASP A N 1
ATOM 659 C CA . ASP A 1 83 ? -6.866 6.815 -7.103 1.00 92.44 83 ASP A CA 1
ATOM 660 C C . ASP A 1 83 ? -6.637 5.335 -6.776 1.00 92.44 83 ASP A C 1
ATOM 662 O O . ASP A 1 83 ? -7.388 4.724 -6.018 1.00 92.44 83 ASP A O 1
ATOM 666 N N . TRP A 1 84 ? -5.595 4.738 -7.359 1.00 94.25 84 TRP A N 1
ATOM 667 C CA . TRP A 1 84 ? -5.117 3.452 -6.857 1.00 94.25 84 TRP A CA 1
ATOM 668 C C . TRP A 1 84 ? -4.553 3.651 -5.452 1.00 94.25 84 TRP A C 1
ATOM 670 O O . TRP A 1 84 ? -3.971 4.699 -5.166 1.00 94.25 84 TRP A O 1
ATOM 680 N N . PHE A 1 85 ? -4.695 2.644 -4.591 1.00 95.19 85 PHE A N 1
ATOM 681 C CA . PHE A 1 85 ? -4.354 2.755 -3.174 1.00 95.19 85 PHE A CA 1
ATOM 682 C C . PHE A 1 85 ? -2.938 3.297 -2.929 1.00 95.19 85 PHE A C 1
ATOM 684 O O . PHE A 1 85 ? -2.777 4.310 -2.249 1.00 95.19 85 PHE A O 1
ATOM 691 N N . TYR A 1 86 ? -1.919 2.688 -3.549 1.00 94.06 86 TYR A N 1
ATOM 692 C CA . TYR A 1 86 ? -0.529 3.118 -3.365 1.00 94.06 86 TYR A CA 1
ATOM 693 C C . TYR A 1 86 ? -0.283 4.536 -3.901 1.00 94.06 86 TYR A C 1
ATOM 695 O O . TYR A 1 86 ? 0.486 5.284 -3.315 1.00 94.06 86 TYR A O 1
ATOM 703 N N . THR A 1 87 ? -0.955 4.931 -4.989 1.00 93.62 87 THR A N 1
ATOM 704 C CA . THR A 1 87 ? -0.826 6.279 -5.560 1.00 93.62 87 THR A CA 1
ATOM 705 C C . THR A 1 87 ? -1.468 7.320 -4.649 1.00 93.62 87 THR A C 1
ATOM 707 O O . THR A 1 87 ? -0.922 8.404 -4.485 1.00 93.62 87 THR A O 1
ATOM 710 N N . ASN A 1 88 ? -2.600 6.994 -4.015 1.00 94.25 88 ASN A N 1
ATOM 711 C CA . ASN A 1 88 ? -3.187 7.846 -2.982 1.00 94.25 88 ASN A CA 1
ATOM 712 C C . ASN A 1 88 ? -2.240 7.984 -1.782 1.00 94.25 88 ASN A C 1
ATOM 714 O O . ASN A 1 88 ? -2.029 9.094 -1.304 1.00 94.25 88 ASN A O 1
ATOM 718 N N . ALA A 1 89 ? -1.647 6.878 -1.329 1.00 94.81 89 ALA A N 1
ATOM 719 C CA . ALA A 1 89 ? -0.714 6.873 -0.209 1.00 94.81 89 ALA A CA 1
ATOM 720 C C . ALA A 1 89 ? 0.554 7.708 -0.500 1.00 94.81 89 ALA A C 1
ATOM 722 O O . ALA A 1 89 ? 0.923 8.545 0.320 1.00 94.81 89 ALA A O 1
ATOM 723 N N . GLU A 1 90 ? 1.151 7.559 -1.688 1.00 93.50 90 GLU A N 1
ATOM 724 C CA . GLU A 1 90 ? 2.291 8.361 -2.174 1.00 93.50 90 GLU A CA 1
ATOM 725 C C . GLU A 1 90 ? 1.925 9.850 -2.264 1.00 93.50 90 GLU A C 1
ATOM 727 O O . GLU A 1 90 ? 2.600 10.715 -1.715 1.00 93.50 90 GLU A O 1
ATOM 732 N N . ARG A 1 91 ? 0.771 10.164 -2.862 1.00 92.25 91 ARG A N 1
ATOM 733 C CA . ARG A 1 91 ? 0.273 11.540 -2.987 1.00 92.25 91 ARG A CA 1
ATOM 734 C C . ARG A 1 91 ? 0.087 12.215 -1.624 1.00 92.25 91 ARG A C 1
ATOM 736 O O . ARG A 1 91 ? 0.350 13.408 -1.482 1.00 92.25 91 ARG A O 1
ATOM 743 N N . LEU A 1 92 ? -0.411 11.490 -0.624 1.00 90.25 92 LEU A N 1
ATOM 744 C CA . LEU A 1 92 ? -0.582 12.024 0.732 1.00 90.25 92 LEU A CA 1
ATOM 745 C C . LEU A 1 92 ? 0.765 12.259 1.414 1.00 90.25 92 LEU A C 1
ATOM 747 O O . LEU A 1 92 ? 0.923 13.272 2.096 1.00 90.25 92 LEU A O 1
ATOM 751 N N . LEU A 1 93 ? 1.730 11.376 1.163 1.00 89.25 93 LEU A N 1
ATOM 752 C CA . LEU A 1 93 ? 3.105 11.518 1.614 1.00 89.25 93 LEU A CA 1
ATOM 753 C C . LEU A 1 93 ? 3.782 12.769 1.021 1.00 89.25 93 LEU A C 1
ATOM 755 O O . LEU A 1 93 ? 4.524 13.445 1.728 1.00 89.25 93 LEU A O 1
ATOM 759 N N . ASP A 1 94 ? 3.501 13.134 -0.226 1.00 87.56 94 ASP A N 1
ATOM 760 C CA . ASP A 1 94 ? 4.131 14.301 -0.862 1.00 87.56 94 ASP A CA 1
ATOM 761 C C . ASP A 1 94 ? 3.462 15.635 -0.506 1.00 87.56 94 ASP A C 1
ATOM 763 O O . ASP A 1 94 ? 4.122 16.669 -0.399 1.00 87.56 94 ASP A O 1
ATOM 767 N N . HIS A 1 95 ? 2.138 15.639 -0.339 1.00 83.88 95 HIS A N 1
ATOM 768 C CA . HIS A 1 95 ? 1.366 16.882 -0.244 1.00 83.88 95 HIS A CA 1
ATOM 769 C C . HIS A 1 95 ? 0.939 17.276 1.168 1.00 83.88 95 HIS A C 1
ATOM 771 O O . HIS A 1 95 ? 0.424 18.381 1.349 1.00 83.88 95 HIS A O 1
ATOM 777 N N . ARG A 1 96 ? 1.112 16.406 2.169 1.00 80.12 96 ARG A N 1
ATOM 778 C CA . ARG A 1 96 ? 0.788 16.740 3.560 1.00 80.12 96 ARG A CA 1
ATOM 779 C C . ARG A 1 96 ? 2.049 16.979 4.376 1.00 80.12 96 ARG A C 1
ATOM 781 O O . ARG A 1 96 ? 2.912 16.115 4.484 1.00 80.12 96 ARG A O 1
ATOM 788 N N . GLU A 1 97 ? 2.088 18.133 5.038 1.00 79.69 97 GLU A N 1
ATOM 789 C CA . GLU A 1 97 ? 3.096 18.435 6.064 1.00 79.69 97 GLU A CA 1
ATOM 790 C C . GLU A 1 97 ? 2.945 17.526 7.294 1.00 79.69 97 GLU A C 1
ATOM 792 O O . GLU A 1 97 ? 3.906 17.268 8.015 1.00 79.69 97 GLU A O 1
ATOM 797 N N . GLN A 1 98 ? 1.731 17.020 7.532 1.00 84.50 98 GLN A N 1
ATOM 798 C CA . GLN A 1 98 ? 1.442 16.106 8.631 1.00 84.50 98 GLN A CA 1
ATOM 799 C C . GLN A 1 98 ? 2.134 14.755 8.414 1.00 84.50 98 GLN A C 1
ATOM 801 O O . GLN A 1 98 ? 2.080 14.174 7.331 1.00 84.50 98 GLN A O 1
ATOM 806 N N . SER A 1 99 ? 2.755 14.231 9.471 1.00 88.25 99 SER A N 1
ATOM 807 C CA . SER A 1 99 ? 3.353 12.891 9.482 1.00 88.25 99 SER A CA 1
ATOM 808 C C . SER A 1 99 ? 2.324 11.773 9.644 1.00 88.25 99 SER A C 1
ATOM 810 O O . SER A 1 99 ? 2.640 10.625 9.352 1.00 88.25 99 SER A O 1
ATOM 812 N N . VAL A 1 100 ? 1.114 12.100 10.102 1.00 93.31 100 VAL A N 1
ATOM 813 C CA . VAL A 1 100 ? 0.031 11.145 10.338 1.00 93.31 100 VAL A CA 1
ATOM 814 C C . VAL A 1 100 ? -1.261 11.686 9.747 1.00 93.31 100 VAL A C 1
ATOM 816 O O . VAL A 1 100 ? -1.599 12.854 9.952 1.00 93.31 100 VAL A O 1
ATOM 819 N N . TRP A 1 101 ? -1.986 10.844 9.019 1.00 93.81 101 TRP A N 1
ATOM 820 C CA . TRP A 1 101 ? -3.279 11.188 8.434 1.00 93.81 101 TRP A CA 1
ATOM 821 C C . TRP A 1 101 ? -4.224 9.992 8.470 1.00 93.81 101 TRP A C 1
ATOM 823 O O . TRP A 1 101 ? -3.795 8.852 8.332 1.00 93.81 101 TRP A O 1
ATOM 833 N N . THR A 1 102 ? -5.518 10.252 8.643 1.00 95.88 102 THR A N 1
ATOM 834 C CA . THR A 1 102 ? -6.529 9.200 8.796 1.00 95.88 102 THR A CA 1
ATOM 835 C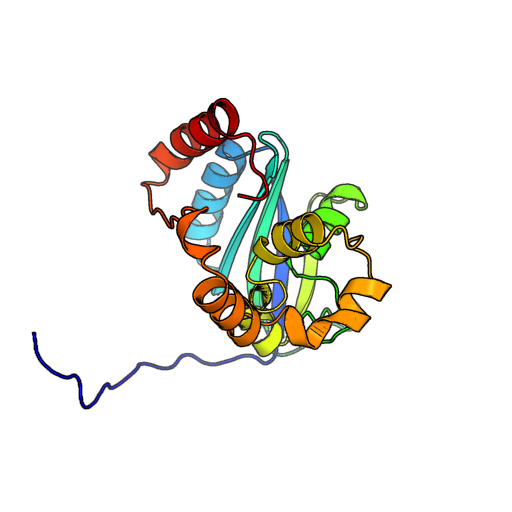 C . THR A 1 102 ? -7.626 9.362 7.758 1.00 95.88 102 THR A C 1
ATOM 837 O O . THR A 1 102 ? -8.184 10.445 7.584 1.00 95.88 102 THR A O 1
ATOM 840 N N . GLU A 1 103 ? -7.946 8.262 7.090 1.00 96.56 103 GLU A N 1
ATOM 841 C CA . GLU A 1 103 ? -9.059 8.136 6.156 1.00 96.56 103 GLU A CA 1
ATOM 842 C C . GLU A 1 103 ? -9.975 7.000 6.609 1.00 96.56 103 GLU A C 1
ATOM 844 O O . GLU A 1 103 ? -9.552 6.072 7.292 1.00 96.56 103 GLU A O 1
ATOM 849 N N . TYR A 1 104 ? -11.235 7.045 6.199 1.00 97.69 104 TYR A N 1
ATOM 850 C CA . TYR A 1 104 ? -12.201 5.986 6.446 1.00 97.69 104 TYR A CA 1
ATOM 851 C C . TYR A 1 104 ? -12.536 5.314 5.126 1.00 97.69 104 TYR A C 1
ATOM 853 O O . TYR A 1 104 ? -12.975 5.965 4.180 1.00 97.69 104 TYR A O 1
ATOM 861 N N . VAL A 1 105 ? -12.327 4.006 5.061 1.00 97.69 105 VAL A N 1
ATOM 862 C CA . VAL A 1 105 ? -12.447 3.226 3.829 1.00 97.69 105 VAL A CA 1
ATOM 863 C C . VAL A 1 105 ? -13.525 2.166 4.029 1.00 97.69 105 VAL A C 1
ATOM 865 O O . VAL A 1 105 ? -13.463 1.446 5.025 1.00 97.69 105 VAL A O 1
ATOM 868 N N . PRO A 1 106 ? -14.518 2.021 3.134 1.00 97.69 106 PRO A N 1
ATOM 869 C CA . PRO A 1 106 ? -15.444 0.894 3.201 1.00 97.69 106 PRO A CA 1
ATOM 870 C C . PRO A 1 106 ? -14.688 -0.437 3.234 1.00 97.69 106 PRO A C 1
ATOM 872 O O . PRO A 1 106 ? -13.689 -0.607 2.538 1.00 97.69 106 PRO A O 1
ATOM 875 N N . ILE A 1 107 ? -15.158 -1.407 4.019 1.00 96.38 107 ILE A N 1
ATOM 876 C CA . ILE A 1 107 ? -14.422 -2.664 4.229 1.00 96.38 107 ILE A CA 1
ATOM 877 C C . ILE A 1 107 ? -14.118 -3.409 2.922 1.00 96.38 107 ILE A C 1
ATOM 879 O O . ILE A 1 107 ? -13.036 -3.968 2.772 1.00 96.38 107 ILE A O 1
ATOM 883 N N . GLN A 1 108 ? -15.025 -3.367 1.942 1.00 95.75 108 GLN A N 1
ATOM 884 C CA . GLN A 1 108 ? -14.792 -3.964 0.624 1.00 95.75 108 GLN A CA 1
ATOM 885 C C . GLN A 1 108 ? -13.623 -3.285 -0.100 1.00 95.75 108 GLN A C 1
ATOM 887 O O . GLN A 1 108 ? -12.699 -3.969 -0.532 1.00 95.75 108 GLN A O 1
ATOM 892 N N . ASP A 1 109 ? -13.619 -1.952 -0.172 1.00 96.31 109 ASP A N 1
ATOM 893 C CA . ASP A 1 109 ? -12.511 -1.187 -0.750 1.00 96.31 109 ASP A CA 1
ATOM 894 C C . ASP A 1 109 ? -11.196 -1.431 0.001 1.00 96.31 109 ASP A C 1
ATOM 896 O O . ASP A 1 109 ? -10.147 -1.511 -0.626 1.00 96.31 109 ASP A O 1
ATOM 900 N N . SER A 1 110 ? -11.238 -1.594 1.327 1.00 95.44 110 SER A N 1
ATOM 901 C CA . SER A 1 110 ? -10.048 -1.878 2.136 1.00 95.44 110 SER A CA 1
ATOM 902 C C . SER A 1 110 ? -9.460 -3.265 1.844 1.00 95.44 110 SER A C 1
ATOM 904 O O . SER A 1 110 ? -8.246 -3.399 1.667 1.00 95.44 110 SER A O 1
ATOM 906 N N . LEU A 1 111 ? -10.306 -4.297 1.742 1.00 94.38 111 LEU A N 1
ATOM 907 C CA . LEU A 1 111 ? -9.882 -5.672 1.453 1.00 94.38 111 LEU A CA 1
ATOM 908 C C . LEU A 1 111 ? -9.348 -5.829 0.024 1.00 94.38 111 LEU A C 1
ATOM 910 O O . LEU A 1 111 ? -8.365 -6.535 -0.187 1.00 94.38 111 LEU A O 1
ATOM 914 N N . PHE A 1 112 ? -9.961 -5.146 -0.943 1.00 94.31 112 PHE A N 1
ATOM 915 C CA . PHE A 1 112 ? -9.613 -5.235 -2.365 1.00 94.31 112 PHE A CA 1
ATOM 916 C C . PHE A 1 112 ? -8.787 -4.040 -2.864 1.00 94.31 112 PHE A C 1
ATOM 918 O O . PHE A 1 112 ? -8.686 -3.808 -4.069 1.00 94.31 112 PHE A O 1
ATOM 925 N N . ARG A 1 113 ? -8.147 -3.292 -1.954 1.00 94.56 113 ARG A N 1
ATOM 926 C CA . ARG A 1 113 ? -7.422 -2.040 -2.254 1.00 94.56 113 ARG A CA 1
ATOM 927 C C . ARG A 1 113 ? -6.326 -2.164 -3.321 1.00 94.56 113 ARG A C 1
ATOM 929 O O . ARG A 1 113 ? -6.006 -1.179 -3.980 1.00 94.56 113 ARG A O 1
ATOM 936 N N . TYR A 1 114 ? -5.778 -3.364 -3.517 1.00 92.69 114 TYR A N 1
ATOM 937 C CA . TYR A 1 114 ? -4.743 -3.657 -4.515 1.00 92.69 114 TYR A CA 1
ATOM 938 C C . TYR A 1 114 ? -5.264 -4.322 -5.796 1.00 92.69 114 TYR A C 1
ATOM 940 O O . TYR A 1 114 ? -4.468 -4.640 -6.681 1.00 92.69 114 TYR A O 1
ATOM 948 N N . GLU A 1 115 ? -6.574 -4.554 -5.937 1.00 90.56 115 GLU A N 1
ATOM 949 C CA . GLU A 1 115 ? -7.100 -5.157 -7.164 1.00 90.56 115 GLU A CA 1
ATOM 950 C C . GLU A 1 115 ? -6.917 -4.223 -8.365 1.00 90.56 115 GLU A C 1
ATOM 952 O O . GLU A 1 115 ? -6.363 -4.629 -9.389 1.00 90.56 115 GLU A O 1
ATOM 957 N N . ARG A 1 116 ? -7.327 -2.956 -8.253 1.00 90.81 116 ARG A N 1
ATOM 958 C CA . ARG A 1 116 ? -7.151 -1.992 -9.347 1.00 90.81 116 ARG A CA 1
ATOM 959 C C . ARG A 1 116 ? -5.676 -1.647 -9.522 1.00 90.81 116 ARG A C 1
ATOM 961 O O . ARG A 1 116 ? -5.031 -1.148 -8.607 1.00 90.81 116 ARG A O 1
ATOM 968 N N . GLY A 1 117 ? -5.159 -1.918 -10.719 1.00 86.06 117 GLY A N 1
ATOM 969 C CA . GLY A 1 117 ? -3.742 -1.767 -11.039 1.00 86.06 117 GLY A CA 1
ATOM 970 C C . GLY A 1 117 ? -2.882 -2.979 -10.672 1.00 86.06 117 GLY A C 1
ATOM 971 O O . GLY A 1 117 ? -1.675 -2.917 -10.903 1.00 86.06 117 GLY A O 1
ATOM 972 N N . ALA A 1 118 ? -3.480 -4.068 -10.158 1.00 88.12 118 ALA A N 1
ATOM 973 C CA . ALA A 1 118 ? -2.787 -5.281 -9.717 1.00 88.12 118 ALA A CA 1
ATOM 974 C C . ALA A 1 118 ? -1.547 -4.941 -8.867 1.00 88.12 118 ALA A C 1
ATOM 976 O O . ALA A 1 118 ? -0.405 -5.089 -9.312 1.00 88.12 118 ALA A O 1
ATOM 977 N N . PHE A 1 119 ? -1.793 -4.419 -7.663 1.00 86.88 119 PHE A N 1
ATOM 978 C CA . PHE A 1 119 ? -0.816 -3.715 -6.829 1.00 86.88 119 PHE A CA 1
ATOM 979 C C . PHE A 1 119 ? -0.260 -2.476 -7.544 1.00 86.88 119 PHE A C 1
ATOM 981 O O . PHE A 1 119 ? -0.952 -1.468 -7.667 1.00 86.88 119 PHE A O 1
ATOM 988 N N . TRP A 1 120 ? 0.969 -2.557 -8.049 1.00 87.88 120 TRP A N 1
ATOM 989 C CA . TRP A 1 120 ? 1.648 -1.512 -8.821 1.00 87.88 120 TRP A CA 1
ATOM 990 C C . TRP A 1 120 ? 2.098 -2.001 -10.205 1.00 87.88 120 TRP A C 1
ATOM 992 O O . TRP A 1 120 ? 2.794 -1.284 -10.930 1.00 87.88 120 TRP A O 1
ATOM 1002 N N . ILE A 1 121 ? 1.677 -3.203 -10.623 1.00 86.69 121 ILE A N 1
ATOM 1003 C CA . ILE A 1 121 ? 2.021 -3.763 -11.940 1.00 86.69 121 ILE A CA 1
ATOM 1004 C C . ILE A 1 121 ? 1.419 -2.916 -13.073 1.00 86.69 121 ILE A C 1
ATOM 1006 O O . ILE A 1 121 ? 2.012 -2.765 -14.148 1.00 86.69 121 ILE A O 1
ATOM 1010 N N . GLY A 1 122 ? 0.269 -2.286 -12.820 1.00 86.56 122 GLY A N 1
ATOM 1011 C CA . GLY A 1 122 ? -0.402 -1.384 -13.749 1.00 86.56 122 GLY A CA 1
ATOM 1012 C C . GLY A 1 122 ? 0.521 -0.285 -14.278 1.00 86.56 122 GLY A C 1
ATOM 1013 O O . GLY A 1 122 ? 0.533 -0.035 -15.480 1.00 86.56 122 GLY A O 1
ATOM 1014 N N . LYS A 1 123 ? 1.394 0.293 -13.440 1.00 88.38 123 LYS A N 1
ATOM 1015 C CA . LYS A 1 123 ? 2.378 1.311 -13.858 1.00 88.38 123 LYS A CA 1
ATOM 1016 C C . LYS A 1 123 ? 3.274 0.819 -15.001 1.00 88.38 123 LYS A C 1
ATOM 1018 O O . LYS A 1 123 ? 3.521 1.558 -15.955 1.00 88.38 123 LYS A O 1
ATOM 1023 N N . TYR A 1 124 ? 3.729 -0.432 -14.940 1.00 86.00 124 TYR A N 1
ATOM 1024 C CA . TYR A 1 124 ? 4.563 -1.031 -15.986 1.00 86.00 124 TYR A CA 1
ATOM 1025 C C . TYR A 1 124 ? 3.771 -1.315 -17.258 1.00 86.00 124 TYR A C 1
ATOM 1027 O O . TYR A 1 124 ? 4.292 -1.117 -18.351 1.00 86.00 124 TYR A O 1
ATOM 1035 N N . THR A 1 125 ? 2.502 -1.703 -17.122 1.00 86.12 125 THR A N 1
ATOM 1036 C CA . THR A 1 125 ? 1.607 -1.924 -18.267 1.00 86.12 125 THR A CA 1
ATOM 1037 C C . THR A 1 125 ? 1.385 -0.624 -19.043 1.00 86.12 125 THR A C 1
ATOM 1039 O O . THR A 1 125 ? 1.564 -0.583 -20.257 1.00 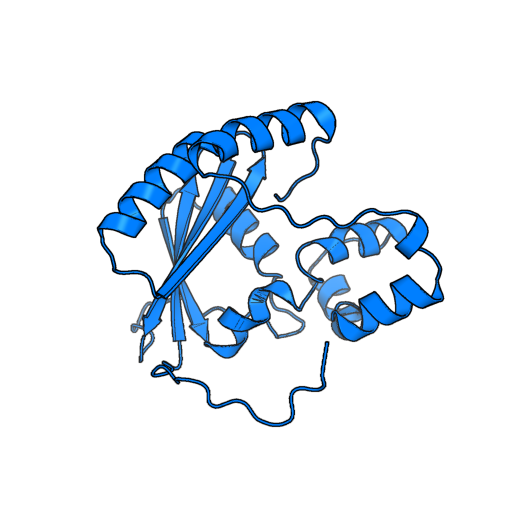86.12 125 THR A O 1
ATOM 1042 N N . TYR A 1 126 ? 1.086 0.474 -18.345 1.00 89.62 126 TYR A N 1
ATOM 1043 C CA . TYR A 1 126 ? 0.919 1.792 -18.967 1.00 89.62 126 TYR A CA 1
ATOM 1044 C C . TYR A 1 126 ? 2.207 2.257 -19.651 1.00 89.62 126 TYR A C 1
ATOM 1046 O O . TYR A 1 126 ? 2.169 2.712 -20.793 1.00 89.62 126 TYR A O 1
ATOM 1054 N N . LYS A 1 127 ? 3.358 2.063 -18.992 1.00 88.81 127 LYS A N 1
ATOM 1055 C CA . LYS A 1 127 ? 4.673 2.358 -19.572 1.00 88.81 127 LYS A CA 1
ATOM 1056 C C . LYS A 1 127 ? 4.945 1.532 -20.833 1.00 88.81 127 LYS A C 1
ATOM 1058 O O . LYS A 1 127 ? 5.429 2.088 -21.813 1.00 88.81 127 LYS A O 1
ATOM 1063 N N . TYR A 1 128 ? 4.625 0.238 -20.820 1.00 86.06 128 TYR A N 1
ATOM 1064 C CA . TYR A 1 128 ? 4.803 -0.663 -21.961 1.00 86.06 128 TYR A CA 1
ATOM 1065 C C . TYR A 1 128 ? 4.001 -0.203 -23.186 1.00 86.06 128 TYR A C 1
ATOM 1067 O O . TYR A 1 128 ? 4.534 -0.177 -24.291 1.00 86.06 128 TYR A O 1
ATOM 1075 N N . PHE A 1 129 ? 2.755 0.238 -22.988 1.00 87.38 129 PHE A N 1
ATOM 1076 C CA . PHE A 1 129 ? 1.898 0.754 -24.062 1.00 87.38 129 PHE A CA 1
ATOM 1077 C C . PHE A 1 129 ? 2.084 2.252 -24.360 1.00 87.38 129 PHE A C 1
ATOM 1079 O O . PHE A 1 129 ? 1.320 2.811 -25.143 1.00 87.38 129 PHE A O 1
ATOM 1086 N N . ALA A 1 130 ? 3.071 2.912 -23.741 1.00 90.62 130 ALA A N 1
ATOM 1087 C CA . ALA A 1 130 ? 3.303 4.356 -23.849 1.00 90.62 130 ALA A CA 1
ATOM 1088 C C . ALA A 1 130 ? 2.061 5.221 -23.529 1.00 90.62 130 ALA A C 1
ATOM 1090 O O . ALA A 1 130 ? 1.899 6.324 -24.051 1.00 90.62 130 ALA A O 1
ATOM 1091 N N . VAL A 1 131 ? 1.184 4.731 -22.648 1.00 92.38 131 VAL A N 1
ATOM 1092 C CA . VAL A 1 131 ? 0.001 5.456 -22.176 1.00 92.38 131 VAL A CA 1
ATOM 1093 C C . VAL A 1 131 ? 0.385 6.256 -20.928 1.00 92.38 131 VAL A C 1
ATOM 1095 O O . VAL A 1 131 ? 0.921 5.677 -19.980 1.00 92.38 131 VAL A O 1
ATOM 1098 N N . PRO A 1 132 ? 0.111 7.572 -20.866 1.00 91.75 132 PRO A N 1
ATOM 1099 C CA . PRO A 1 132 ? 0.404 8.352 -19.670 1.00 91.75 132 PRO A CA 1
ATOM 1100 C C . PRO A 1 132 ? -0.459 7.861 -18.507 1.00 91.75 132 PRO A C 1
ATOM 1102 O O . PRO A 1 132 ? -1.649 7.625 -18.690 1.00 91.75 132 PRO A O 1
ATOM 1105 N N . LEU A 1 133 ? 0.110 7.725 -17.309 1.00 89.44 133 LEU A N 1
ATOM 1106 C CA . LEU A 1 133 ? -0.634 7.337 -16.110 1.00 89.44 133 LEU A CA 1
ATOM 1107 C C . LEU A 1 133 ? -1.216 8.590 -15.439 1.00 89.44 133 LEU A C 1
ATOM 1109 O O . LEU A 1 133 ? -0.543 9.248 -14.653 1.00 89.44 133 LEU A O 1
ATOM 1113 N N . ASN A 1 134 ? -2.453 8.952 -15.778 1.00 90.56 134 ASN A N 1
ATOM 1114 C CA . ASN A 1 134 ? -3.173 10.083 -15.185 1.00 90.56 134 ASN A CA 1
ATOM 1115 C C . ASN A 1 134 ? -4.639 9.707 -14.919 1.00 90.56 134 ASN A C 1
ATOM 1117 O O . ASN A 1 134 ? -5.089 8.628 -15.299 1.00 90.56 134 ASN A O 1
ATOM 1121 N N . SER A 1 135 ? -5.398 10.573 -14.245 1.00 89.19 135 SER A N 1
ATOM 1122 C CA . SER A 1 135 ? -6.780 10.252 -13.857 1.00 89.19 135 SER A CA 1
ATOM 1123 C C . SER A 1 135 ? -7.698 9.981 -15.055 1.00 89.19 135 SER A C 1
ATOM 1125 O O . SER A 1 135 ? -8.570 9.123 -14.963 1.00 89.19 135 SER A O 1
ATOM 1127 N N . PHE A 1 136 ? -7.475 10.640 -16.199 1.00 92.38 136 PHE A N 1
ATOM 1128 C CA . PHE A 1 136 ? -8.268 10.415 -17.409 1.00 92.38 136 PHE A CA 1
ATOM 1129 C C . PHE A 1 136 ? -7.989 9.045 -18.034 1.00 92.38 136 PHE A C 1
ATOM 1131 O O . PHE A 1 136 ? -8.924 8.305 -18.327 1.00 92.38 136 PHE A O 1
ATOM 1138 N N . THR A 1 137 ? -6.721 8.679 -18.224 1.00 91.69 137 THR A N 1
ATOM 1139 C CA . THR A 1 137 ? -6.370 7.381 -18.818 1.00 91.69 137 THR A CA 1
ATOM 1140 C C . THR A 1 137 ? -6.703 6.217 -17.895 1.00 91.69 137 THR A C 1
ATOM 1142 O O . THR A 1 137 ? -7.170 5.193 -18.386 1.00 91.69 137 THR A O 1
ATOM 1145 N N . ARG A 1 138 ? -6.540 6.381 -16.573 1.00 91.75 138 ARG A N 1
ATOM 1146 C CA . ARG A 1 138 ? -6.965 5.382 -15.579 1.00 91.75 138 ARG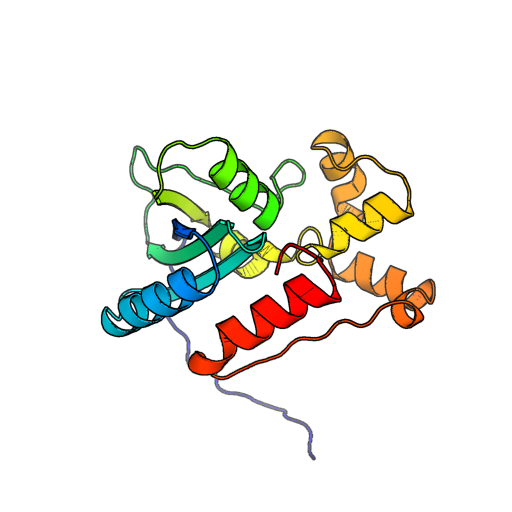 A CA 1
ATOM 1147 C C . ARG A 1 138 ? -8.468 5.152 -15.609 1.00 91.75 138 ARG A C 1
ATOM 1149 O O . ARG A 1 138 ? -8.894 4.005 -15.613 1.00 91.75 138 ARG A O 1
ATOM 1156 N N . TRP A 1 139 ? -9.249 6.225 -15.697 1.00 93.44 139 TRP A N 1
ATOM 1157 C CA . TRP A 1 139 ? -10.695 6.130 -15.870 1.00 93.44 139 TRP A CA 1
ATOM 1158 C C . TRP A 1 139 ? -11.069 5.450 -17.196 1.00 93.44 139 TRP A C 1
ATOM 1160 O O . TRP A 1 139 ? -11.885 4.532 -17.207 1.00 93.44 139 TRP A O 1
ATOM 1170 N N . LEU A 1 140 ? -10.443 5.852 -18.308 1.00 92.88 140 LEU A N 1
ATOM 1171 C CA . LEU A 1 140 ? -10.734 5.322 -19.644 1.00 92.88 140 LEU A CA 1
ATOM 1172 C C . LEU A 1 140 ? -10.406 3.827 -19.773 1.00 92.88 140 LEU A C 1
ATOM 1174 O O . LEU A 1 140 ? -11.122 3.090 -20.446 1.00 92.88 140 LEU A O 1
ATOM 1178 N N . LEU A 1 141 ? -9.310 3.383 -19.155 1.00 91.06 141 LEU A N 1
ATOM 1179 C CA . LEU A 1 141 ? -8.802 2.015 -19.261 1.00 91.06 141 LEU A CA 1
ATOM 1180 C C . LEU A 1 141 ? -9.157 1.143 -18.052 1.00 91.06 141 LEU A C 1
ATOM 1182 O O . LEU A 1 141 ? -8.640 0.033 -17.938 1.00 91.06 141 LEU A O 1
ATOM 1186 N N . ASP A 1 142 ? -10.034 1.610 -17.166 1.00 90.06 142 ASP A N 1
ATOM 1187 C CA . ASP A 1 142 ? -10.320 0.982 -15.876 1.00 90.06 142 ASP A CA 1
ATOM 1188 C C . ASP A 1 142 ? -10.637 -0.522 -15.982 1.00 90.06 142 ASP A C 1
ATOM 1190 O O . ASP A 1 142 ? -10.040 -1.352 -15.288 1.00 90.06 142 ASP A O 1
ATOM 1194 N N . THR A 1 143 ? -11.478 -0.902 -16.948 1.00 87.38 143 THR A N 1
ATOM 1195 C CA . THR A 1 143 ? -11.854 -2.299 -17.228 1.00 87.38 143 THR A CA 1
ATOM 1196 C C . THR A 1 143 ? -10.649 -3.211 -17.502 1.00 87.38 143 THR A C 1
ATOM 1198 O O . THR A 1 143 ? -10.670 -4.396 -17.163 1.00 87.38 143 THR A O 1
ATOM 1201 N N . TYR A 1 144 ? -9.570 -2.669 -18.072 1.00 86.50 144 TYR A N 1
ATOM 1202 C CA . TYR A 1 144 ? -8.347 -3.410 -18.396 1.00 86.50 144 TYR A CA 1
ATOM 1203 C C . TYR A 1 144 ? -7.340 -3.455 -17.245 1.00 86.50 144 TYR A C 1
ATOM 1205 O O . TYR A 1 144 ? -6.379 -4.214 -17.311 1.00 86.50 144 TYR A O 1
ATOM 1213 N N . THR A 1 145 ? -7.557 -2.670 -16.188 1.00 85.56 145 THR A N 1
ATOM 1214 C CA . THR A 1 145 ? -6.651 -2.581 -15.029 1.00 85.56 145 THR A CA 1
ATOM 1215 C C . THR A 1 145 ? -7.027 -3.514 -13.883 1.00 85.56 145 THR A C 1
ATOM 1217 O O . THR A 1 145 ? -6.395 -3.489 -12.830 1.00 85.56 145 THR A O 1
ATOM 1220 N N . HIS A 1 146 ? -8.048 -4.348 -14.085 1.00 86.75 146 HIS A N 1
ATOM 1221 C CA . HIS A 1 146 ? -8.458 -5.363 -13.124 1.00 86.75 146 HIS A CA 1
ATOM 1222 C C . HIS A 1 146 ? -7.610 -6.639 -13.266 1.00 86.75 146 HIS A C 1
ATOM 1224 O O . HIS A 1 146 ? -7.308 -7.044 -14.397 1.00 86.75 146 HIS A O 1
ATOM 1230 N N . PRO A 1 147 ? -7.287 -7.347 -12.162 1.00 82.38 147 PRO A N 1
ATOM 1231 C CA . PRO A 1 147 ? -6.292 -8.417 -12.177 1.00 82.38 147 PRO A CA 1
ATOM 1232 C C . PRO A 1 147 ? -6.649 -9.546 -13.138 1.00 82.38 147 PRO A C 1
ATOM 1234 O O . PRO A 1 147 ? -5.792 -10.020 -13.870 1.00 82.38 147 PRO A O 1
ATOM 1237 N N . ARG A 1 148 ? -7.923 -9.951 -13.205 1.00 84.50 148 ARG A N 1
ATOM 1238 C CA . ARG A 1 148 ? -8.372 -11.029 -14.105 1.00 84.50 148 ARG A CA 1
ATOM 1239 C C . ARG A 1 148 ? -8.033 -10.739 -15.568 1.00 84.50 148 ARG A C 1
ATOM 1241 O O . ARG A 1 148 ? -7.490 -11.603 -16.253 1.00 84.50 148 ARG A O 1
ATOM 1248 N N . THR A 1 149 ? -8.324 -9.523 -16.027 1.00 85.44 149 THR A N 1
ATOM 1249 C CA . THR A 1 149 ? -8.035 -9.087 -17.398 1.00 85.44 149 THR A CA 1
ATOM 1250 C C . THR A 1 149 ? -6.530 -8.964 -17.615 1.00 85.44 149 THR A C 1
ATOM 1252 O O . THR A 1 149 ? -6.013 -9.472 -18.608 1.00 85.44 149 THR A O 1
ATOM 1255 N N . MET A 1 150 ? -5.816 -8.357 -16.660 1.00 84.56 150 MET A N 1
ATOM 1256 C CA . MET A 1 150 ? -4.363 -8.191 -16.732 1.00 84.56 150 MET A CA 1
ATOM 1257 C C . MET A 1 150 ? -3.626 -9.532 -16.786 1.00 84.56 150 MET A C 1
ATOM 1259 O O . MET A 1 150 ? -2.790 -9.722 -17.662 1.00 84.56 150 MET A O 1
ATOM 1263 N N . TYR A 1 151 ? -3.953 -10.483 -15.907 1.00 82.38 151 TYR A N 1
ATOM 1264 C CA . TYR A 1 151 ? -3.331 -11.809 -15.882 1.00 82.38 151 TYR A CA 1
ATOM 1265 C C . TYR A 1 151 ? -3.658 -12.617 -17.136 1.00 82.38 151 TYR A C 1
ATOM 1267 O O . TYR A 1 151 ? -2.770 -13.253 -17.701 1.00 82.38 151 TYR A O 1
ATOM 1275 N N . SER A 1 152 ? -4.904 -12.559 -17.618 1.00 85.31 152 SER A N 1
ATOM 1276 C CA . SER A 1 152 ? -5.270 -13.196 -18.886 1.00 85.31 152 SER A CA 1
ATOM 1277 C C . SER A 1 152 ? -4.424 -12.647 -20.042 1.00 85.31 152 SER A C 1
ATOM 1279 O O . SER A 1 152 ? -3.809 -13.422 -20.777 1.00 85.31 152 SER A O 1
ATOM 1281 N N . ALA A 1 153 ? -4.299 -11.321 -20.155 1.00 84.69 153 ALA A N 1
ATOM 1282 C CA . ALA A 1 153 ? -3.460 -10.687 -21.167 1.00 84.69 153 ALA A CA 1
ATOM 1283 C C . ALA A 1 153 ? -1.970 -11.032 -20.996 1.00 84.69 153 ALA A C 1
ATOM 1285 O O . ALA A 1 153 ? -1.293 -11.330 -21.979 1.00 84.69 153 ALA A O 1
ATOM 1286 N N . LEU A 1 154 ? -1.459 -11.044 -19.762 1.00 83.06 154 LEU A N 1
ATOM 1287 C CA . LEU A 1 154 ? -0.069 -11.374 -19.438 1.00 83.06 154 LEU A CA 1
ATOM 1288 C C . LEU A 1 154 ? 0.297 -12.796 -19.889 1.00 83.06 154 LEU A C 1
ATOM 1290 O O . LEU A 1 154 ? 1.360 -13.003 -20.474 1.00 83.06 154 LEU A O 1
ATOM 1294 N N . HIS A 1 155 ? -0.594 -13.763 -19.662 1.00 83.12 155 HIS A N 1
ATOM 1295 C CA . HIS A 1 155 ? -0.384 -15.145 -20.084 1.00 83.12 155 HIS A CA 1
ATOM 1296 C C . HIS A 1 155 ? -0.514 -15.319 -21.599 1.00 83.12 155 HIS A C 1
ATOM 1298 O O . HIS A 1 155 ? 0.334 -15.966 -22.209 1.00 83.12 155 HIS A O 1
ATOM 1304 N N . HIS A 1 156 ? -1.534 -14.726 -22.227 1.00 86.56 156 HIS A N 1
ATOM 1305 C CA . HIS A 1 156 ? -1.739 -14.869 -23.672 1.00 86.56 156 HIS A CA 1
ATOM 1306 C C . HIS A 1 156 ? -0.690 -14.137 -24.517 1.00 86.56 156 HIS A C 1
ATOM 1308 O O . HIS A 1 156 ? -0.364 -14.596 -25.608 1.00 86.56 156 HIS A O 1
ATOM 1314 N N . SER A 1 157 ? -0.144 -13.024 -24.025 1.00 83.62 157 SER A N 1
ATOM 1315 C CA . SER A 1 157 ? 0.905 -12.261 -24.718 1.00 83.62 157 SER A CA 1
ATOM 1316 C C . SER A 1 157 ? 2.303 -12.875 -24.597 1.00 83.62 157 SER A C 1
ATOM 1318 O O . SER A 1 157 ? 3.217 -12.435 -25.288 1.00 83.62 157 SER A O 1
ATOM 1320 N N . GLY A 1 158 ? 2.500 -13.856 -23.707 1.00 80.06 158 GLY A N 1
ATOM 1321 C CA . GLY A 1 158 ? 3.822 -14.404 -23.388 1.00 80.06 158 GLY A CA 1
ATOM 1322 C C . GLY A 1 158 ? 4.696 -13.472 -22.542 1.00 80.06 158 GLY A C 1
ATOM 1323 O O . GLY A 1 158 ? 5.797 -13.851 -22.158 1.00 80.06 158 GLY A O 1
ATOM 1324 N N . LEU A 1 159 ? 4.204 -12.284 -22.176 1.00 80.75 159 LEU A N 1
ATOM 1325 C CA . LEU A 1 159 ? 4.915 -11.335 -21.318 1.00 80.75 159 LEU A CA 1
ATOM 1326 C C . LEU A 1 159 ? 5.223 -11.912 -19.926 1.00 80.75 159 LEU A C 1
ATOM 1328 O O . LEU A 1 159 ? 6.172 -11.483 -19.277 1.00 80.75 159 LEU A O 1
ATOM 1332 N N . SER A 1 160 ? 4.501 -12.939 -19.469 1.00 79.44 160 SER A N 1
ATOM 1333 C CA . SER A 1 160 ? 4.855 -13.638 -18.227 1.00 79.44 160 SER A CA 1
ATOM 1334 C C . SER A 1 160 ? 6.268 -14.239 -18.236 1.00 79.44 160 SER A C 1
ATOM 1336 O O . SER A 1 160 ? 6.824 -14.442 -17.166 1.00 79.44 160 SER A O 1
ATOM 1338 N N . SER A 1 161 ? 6.869 -14.528 -19.400 1.00 80.38 161 SER A N 1
ATOM 1339 C CA . SER A 1 161 ? 8.240 -15.063 -19.466 1.00 80.38 161 SER A CA 1
ATOM 1340 C C . SER A 1 161 ? 9.330 -13.992 -19.378 1.00 80.38 161 SER A C 1
ATOM 1342 O O . SER A 1 161 ? 10.507 -14.335 -19.311 1.00 80.38 161 SER A O 1
ATOM 1344 N N . THR A 1 162 ? 8.969 -12.706 -19.417 1.00 81.75 162 THR A N 1
ATOM 1345 C CA . THR A 1 162 ? 9.929 -11.591 -19.375 1.00 81.75 162 THR A CA 1
ATOM 1346 C C . THR A 1 162 ? 10.064 -10.953 -17.996 1.00 81.75 162 THR A C 1
ATOM 1348 O O . THR A 1 162 ? 10.915 -10.084 -17.817 1.00 81.75 162 THR A O 1
ATOM 1351 N N . TYR A 1 163 ? 9.256 -11.375 -17.019 1.00 76.75 163 TYR A N 1
ATOM 1352 C CA . TYR A 1 163 ? 9.265 -10.825 -15.664 1.00 76.75 163 TYR A CA 1
ATOM 1353 C C . TYR A 1 163 ? 9.262 -11.937 -14.620 1.00 76.75 163 TYR A C 1
ATOM 1355 O O . TYR A 1 163 ? 8.726 -13.020 -14.841 1.00 76.75 163 TYR A O 1
ATOM 1363 N N . ILE A 1 164 ? 9.837 -11.634 -13.460 1.00 82.69 164 ILE A N 1
ATOM 1364 C CA . ILE A 1 164 ? 9.778 -12.483 -12.275 1.00 82.69 164 ILE A CA 1
ATOM 1365 C C . ILE A 1 164 ? 8.936 -11.737 -11.246 1.00 82.69 164 ILE A C 1
ATOM 1367 O O . ILE A 1 164 ? 9.236 -10.591 -10.916 1.00 82.69 164 ILE A O 1
ATOM 1371 N N . ILE A 1 165 ? 7.880 -12.388 -10.765 1.00 82.19 165 ILE A N 1
ATOM 1372 C CA . ILE A 1 165 ? 7.098 -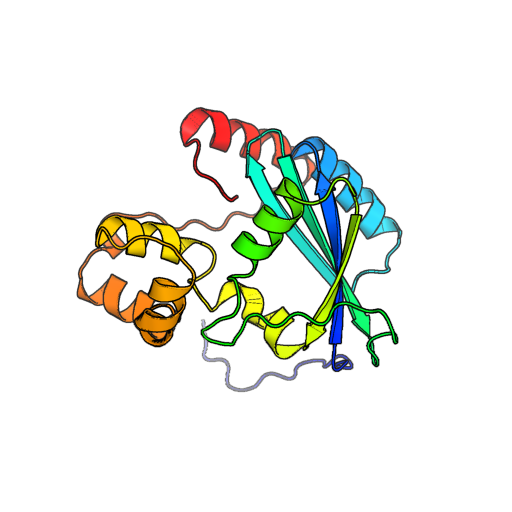11.934 -9.614 1.00 82.19 165 ILE A CA 1
ATOM 1373 C C . ILE A 1 165 ? 7.536 -12.801 -8.441 1.00 82.19 165 ILE A C 1
ATOM 1375 O O . ILE A 1 165 ? 7.536 -14.029 -8.552 1.00 82.19 165 ILE A O 1
ATOM 1379 N N . GLN A 1 166 ? 7.953 -12.169 -7.349 1.00 87.12 166 GLN A N 1
ATOM 1380 C CA . GLN A 1 166 ? 8.455 -12.874 -6.183 1.00 87.12 166 GLN A CA 1
ATOM 1381 C C . GLN A 1 166 ? 7.894 -12.254 -4.909 1.00 87.12 166 GLN A C 1
ATOM 1383 O O . GLN A 1 166 ? 8.194 -11.106 -4.598 1.00 87.12 166 GLN A O 1
ATOM 1388 N N . ASP A 1 167 ? 7.162 -13.068 -4.153 1.00 88.88 167 ASP A N 1
ATOM 1389 C CA . ASP A 1 167 ? 6.751 -12.748 -2.792 1.00 88.88 167 ASP A CA 1
ATOM 1390 C C . ASP A 1 167 ? 7.701 -13.448 -1.820 1.00 88.88 167 ASP A C 1
ATOM 1392 O O . ASP A 1 167 ? 7.953 -14.653 -1.926 1.00 88.88 167 ASP A O 1
ATOM 1396 N N . VAL A 1 168 ? 8.258 -12.691 -0.876 1.00 91.62 168 VAL A N 1
ATOM 1397 C CA . VAL A 1 168 ? 9.185 -13.213 0.132 1.00 91.62 168 VAL A CA 1
ATOM 1398 C C . VAL A 1 168 ? 8.720 -12.842 1.529 1.00 91.62 168 VAL A C 1
ATOM 1400 O O . VAL A 1 168 ? 8.245 -11.739 1.775 1.00 91.62 168 VAL A O 1
ATOM 1403 N N . SER A 1 169 ? 8.904 -13.767 2.466 1.00 92.75 169 SER A N 1
ATOM 1404 C CA . SER A 1 169 ? 8.770 -13.494 3.893 1.00 92.75 169 SER A CA 1
ATOM 1405 C C . SER A 1 169 ? 10.140 -13.646 4.535 1.00 92.75 169 SER A C 1
ATOM 1407 O O . SER A 1 169 ? 10.812 -14.663 4.348 1.00 92.75 169 SER A O 1
ATOM 1409 N N . VAL A 1 170 ? 10.571 -12.620 5.264 1.00 93.31 170 VAL A N 1
ATOM 1410 C CA . VAL A 1 170 ? 11.843 -12.616 5.988 1.00 93.31 170 VAL A CA 1
ATOM 1411 C C . VAL A 1 170 ? 11.604 -12.309 7.461 1.00 93.31 170 VAL A C 1
ATOM 1413 O O . VAL A 1 170 ? 10.655 -11.594 7.791 1.00 93.31 170 VAL A O 1
ATOM 1416 N N . PRO A 1 171 ? 12.461 -12.808 8.368 1.00 93.44 171 PRO A N 1
ATOM 1417 C CA . PRO A 1 171 ? 12.443 -12.364 9.752 1.00 93.44 171 PRO A CA 1
ATOM 1418 C C . PRO A 1 171 ? 12.571 -10.843 9.822 1.00 93.44 171 PRO A C 1
ATOM 1420 O O . PRO A 1 171 ? 13.375 -10.254 9.097 1.00 93.44 171 PRO A O 1
ATOM 1423 N N . LEU A 1 172 ? 11.827 -10.214 10.732 1.00 89.44 172 LEU A N 1
ATOM 1424 C CA . LEU A 1 172 ? 11.786 -8.755 10.858 1.00 89.44 172 LEU A CA 1
ATOM 1425 C C . LEU A 1 172 ? 13.181 -8.143 11.097 1.00 89.44 172 LEU A C 1
ATOM 1427 O O . LEU A 1 172 ? 13.485 -7.063 10.608 1.00 89.44 172 LEU A O 1
ATOM 1431 N N . GLU A 1 173 ? 14.065 -8.869 11.784 1.00 89.56 173 GLU A N 1
ATOM 1432 C CA . GLU A 1 173 ? 15.467 -8.484 12.020 1.00 89.56 173 GLU A CA 1
ATOM 1433 C C . GLU A 1 173 ? 16.320 -8.442 10.740 1.00 89.56 173 GLU A C 1
ATOM 1435 O O . GLU A 1 173 ? 17.355 -7.786 10.701 1.00 89.56 173 GLU A O 1
ATOM 1440 N N . SER A 1 174 ? 15.899 -9.150 9.691 1.00 94.19 174 SER A N 1
ATOM 1441 C CA . SER A 1 174 ? 16.568 -9.196 8.386 1.00 94.19 174 SER A CA 1
ATOM 1442 C C . SER A 1 174 ? 15.904 -8.299 7.336 1.00 94.19 174 SER A C 1
ATOM 1444 O O . SER A 1 174 ? 16.451 -8.166 6.239 1.00 94.19 174 SER A O 1
ATOM 1446 N N . ALA A 1 175 ? 14.761 -7.678 7.650 1.00 93.12 175 ALA A N 1
ATOM 1447 C CA . ALA A 1 175 ? 14.005 -6.845 6.715 1.00 93.12 175 ALA A CA 1
ATOM 1448 C C . ALA A 1 175 ? 14.845 -5.675 6.185 1.00 93.12 175 ALA A C 1
ATOM 1450 O O . ALA A 1 175 ? 14.920 -5.476 4.974 1.00 93.12 175 ALA A O 1
ATOM 1451 N N . SER A 1 176 ? 15.576 -4.982 7.062 1.00 92.75 176 SER A N 1
ATOM 1452 C CA . SER A 1 176 ? 16.445 -3.870 6.667 1.00 92.75 176 SER A CA 1
ATOM 1453 C C . SER A 1 176 ? 17.554 -4.299 5.712 1.00 92.75 176 SER A C 1
ATOM 1455 O O . SER A 1 176 ? 17.837 -3.623 4.728 1.00 92.75 176 SER A O 1
ATOM 1457 N N . LYS A 1 177 ? 18.152 -5.474 5.945 1.00 94.56 177 LYS A N 1
ATOM 1458 C CA . LYS A 1 177 ? 19.183 -6.024 5.057 1.00 94.56 177 LYS A CA 1
ATOM 1459 C C . LYS A 1 177 ? 18.618 -6.341 3.672 1.00 94.56 177 LYS A C 1
ATOM 1461 O O . LYS A 1 177 ? 19.293 -6.086 2.675 1.00 94.56 177 LYS A O 1
ATOM 1466 N N . LEU A 1 178 ? 17.408 -6.900 3.611 1.00 94.56 178 LEU A N 1
ATOM 1467 C CA . LEU A 1 178 ? 16.731 -7.175 2.346 1.00 94.56 178 LEU A CA 1
ATOM 1468 C C . LEU A 1 178 ? 16.416 -5.873 1.602 1.00 94.56 178 LEU A C 1
ATOM 1470 O O . LEU A 1 178 ? 16.772 -5.756 0.434 1.00 94.56 178 LEU A O 1
ATOM 1474 N N . ALA A 1 179 ? 15.811 -4.893 2.272 1.00 93.44 179 ALA A N 1
ATOM 1475 C CA . ALA A 1 179 ? 15.475 -3.607 1.668 1.00 93.44 179 ALA A CA 1
ATOM 1476 C C . ALA A 1 179 ? 16.719 -2.889 1.118 1.00 93.44 179 ALA A C 1
ATOM 1478 O O . ALA A 1 179 ? 16.720 -2.480 -0.039 1.00 93.44 179 ALA A O 1
ATOM 1479 N N . SER A 1 180 ? 17.821 -2.847 1.876 1.00 93.88 180 SER A N 1
ATOM 1480 C CA . SER A 1 180 ? 19.091 -2.280 1.399 1.00 93.88 180 SER A CA 1
ATOM 1481 C C . SER A 1 180 ? 19.666 -3.028 0.193 1.00 93.88 180 SER A C 1
ATOM 1483 O O . SER A 1 180 ? 20.232 -2.414 -0.709 1.00 93.88 180 SER A O 1
ATOM 1485 N N . TYR A 1 181 ? 19.522 -4.357 0.143 1.00 95.25 181 TYR A N 1
ATOM 1486 C CA . TYR A 1 181 ? 19.924 -5.141 -1.026 1.00 95.25 181 TYR A CA 1
ATOM 1487 C C . TYR A 1 181 ? 19.064 -4.818 -2.257 1.00 95.25 181 TYR A C 1
ATOM 1489 O O . TYR A 1 181 ? 19.608 -4.669 -3.355 1.00 95.25 181 TYR A O 1
ATOM 1497 N N . LEU A 1 182 ? 17.744 -4.694 -2.083 1.00 94.94 182 LEU A N 1
ATOM 1498 C CA . LEU A 1 182 ? 16.811 -4.357 -3.160 1.00 94.94 182 LEU A CA 1
ATOM 1499 C C . LEU A 1 182 ? 17.057 -2.943 -3.699 1.00 94.94 182 LEU A C 1
ATOM 1501 O O . LEU A 1 182 ? 17.100 -2.755 -4.918 1.00 94.94 182 LEU A O 1
ATOM 1505 N N . ASP A 1 183 ? 17.304 -1.981 -2.810 1.00 94.81 183 ASP A N 1
ATOM 1506 C CA . ASP A 1 183 ? 17.681 -0.616 -3.174 1.00 94.81 183 ASP A CA 1
ATOM 1507 C C . ASP A 1 183 ? 19.004 -0.588 -3.950 1.00 94.81 183 ASP A C 1
ATOM 1509 O O . ASP A 1 183 ? 19.071 -0.045 -5.047 1.00 94.81 183 ASP A O 1
ATOM 1513 N N . ALA A 1 184 ? 20.052 -1.248 -3.450 1.00 95.25 184 ALA A N 1
ATOM 1514 C CA . ALA A 1 184 ? 21.357 -1.243 -4.110 1.00 95.25 184 ALA A CA 1
ATOM 1515 C C . ALA A 1 184 ? 21.353 -1.959 -5.474 1.00 95.25 184 ALA A C 1
ATOM 1517 O O . ALA A 1 184 ? 22.063 -1.540 -6.390 1.00 95.25 184 ALA A O 1
ATOM 1518 N N . THR A 1 185 ? 20.571 -3.036 -5.608 1.00 95.50 185 THR A N 1
ATOM 1519 C CA . THR A 1 185 ? 20.620 -3.929 -6.778 1.00 95.50 185 THR A CA 1
ATOM 1520 C C . THR A 1 185 ? 19.608 -3.553 -7.855 1.00 95.50 185 THR A C 1
ATOM 1522 O O . THR A 1 185 ? 19.944 -3.578 -9.039 1.00 95.50 185 THR A O 1
ATOM 1525 N N . PHE A 1 186 ? 18.372 -3.220 -7.469 1.00 91.75 186 PHE A N 1
ATOM 1526 C CA . PHE A 1 186 ? 17.256 -3.079 -8.408 1.00 91.75 186 PHE A CA 1
ATOM 1527 C C . PHE A 1 186 ? 16.707 -1.656 -8.505 1.00 91.75 186 PHE A C 1
ATOM 1529 O O . PHE A 1 186 ? 16.270 -1.278 -9.589 1.00 91.75 186 PHE A O 1
ATOM 1536 N N . LYS A 1 187 ? 16.724 -0.872 -7.413 1.00 91.25 187 LYS A N 1
ATOM 1537 C CA . LYS A 1 187 ? 16.148 0.493 -7.359 1.00 91.25 187 LYS A CA 1
ATOM 1538 C C . LYS A 1 187 ? 14.706 0.569 -7.875 1.00 91.25 187 LYS A C 1
ATOM 1540 O O . LYS A 1 187 ? 14.299 1.559 -8.483 1.00 91.25 187 LYS A O 1
ATOM 1545 N N . ASN A 1 188 ? 13.947 -0.503 -7.666 1.00 89.75 188 ASN A N 1
ATOM 1546 C CA . ASN A 1 188 ? 12.562 -0.603 -8.098 1.00 89.75 188 ASN A CA 1
ATOM 1547 C C . ASN A 1 188 ? 11.656 -0.333 -6.904 1.00 89.75 188 ASN A C 1
ATOM 1549 O O . ASN A 1 188 ? 11.705 -1.064 -5.922 1.00 89.75 188 ASN A O 1
ATOM 1553 N N . TYR A 1 189 ? 10.831 0.697 -7.041 1.00 91.62 189 TYR A N 1
ATOM 1554 C CA . TYR A 1 189 ? 9.838 1.108 -6.060 1.00 91.62 189 TYR A CA 1
ATOM 1555 C C . TYR A 1 189 ? 8.475 1.306 -6.745 1.00 91.62 189 TYR A C 1
ATOM 1557 O O . TYR A 1 189 ? 8.425 1.620 -7.950 1.00 91.62 189 TYR A O 1
ATOM 1565 N N . PRO A 1 190 ? 7.363 1.183 -6.005 1.00 92.75 190 PRO A N 1
ATOM 1566 C CA . PRO A 1 190 ? 7.283 0.863 -4.570 1.00 92.75 190 PRO A CA 1
ATOM 1567 C C . PRO A 1 190 ? 7.680 -0.580 -4.202 1.00 92.75 190 PRO A C 1
ATOM 1569 O O . PRO A 1 190 ? 7.671 -1.459 -5.069 1.00 92.75 190 PRO A O 1
ATOM 1572 N N . LEU A 1 191 ? 8.059 -0.771 -2.930 1.00 88.88 191 LEU A N 1
ATOM 1573 C CA . LEU A 1 191 ? 8.288 -2.064 -2.266 1.00 88.88 191 LEU A CA 1
ATOM 1574 C C . LEU A 1 191 ? 7.210 -2.332 -1.216 1.00 88.88 191 LEU A C 1
ATOM 1576 O O . LEU A 1 191 ? 6.792 -1.349 -0.555 1.00 88.88 191 LEU A O 1
#

Radius of gyration: 18.25 Å; chains: 1; bounding box: 41×54×46 Å

Foldseek 3Di:
DDDDDDDDDDDDDAAFKKWKKKAKDQALVRVLVVVVVVVVVVAAPDWDWKDFARGITIIITIDGDRDAPPPAAEAAQLAQQGDQLRRVRVVCVVPDPDRMDIHMYGPVRVVCSCQQQVNVVVVVVCVVVVHDPDSVVSSVCRVCRGPVNVVVCCVVVVVVVVDDDDDDDDDSVCRSVVSVCCCVPPVDDTD

InterPro domains:
  IPR040165 Delta(24)-sterol reductase [PTHR10801] (1-191)

pLDDT: mean 91.3, std 4.93, range [70.5, 97.94]

Secondary structure (DSSP, 8-state):
------------PPPSEEEEEEEEESSHHHHHHHHHHHHHHT--SEEEEEESSSS-EEEEEEEEES---TT-EE--SSSTTSPPHHHHHHHHHHH-S-SEEEEEEEHHHHHTTTTTTTTTHHHHHHHHTT---SHHHHHHTGGGGSHHHHHHHHHHTSGGGS---------HHHHHHHHHHHHHHT-----

Organism: NCBI:txid321146